Protein AF-A0A0N0KFA1-F1 (afdb_monomer_lite)

Structure (mmCIF, N/CA/C/O backbone):
data_AF-A0A0N0KFA1-F1
#
_entry.id   AF-A0A0N0KFA1-F1
#
loop_
_atom_site.group_PDB
_atom_site.id
_atom_site.type_symbol
_atom_site.label_atom_id
_atom_site.label_alt_id
_atom_site.label_comp_id
_atom_site.label_asym_id
_atom_site.label_entity_id
_atom_site.label_seq_id
_atom_site.pdbx_PDB_ins_code
_atom_site.Cartn_x
_atom_site.Cartn_y
_atom_site.Cartn_z
_atom_site.occupancy
_atom_site.B_iso_or_equiv
_atom_site.auth_seq_id
_atom_site.auth_comp_id
_atom_site.auth_asym_id
_atom_site.auth_atom_id
_atom_site.pdbx_PDB_model_num
ATOM 1 N N . MET A 1 1 ? 46.524 3.138 -51.417 1.00 43.78 1 MET A N 1
ATOM 2 C CA . MET A 1 1 ? 45.138 3.142 -50.907 1.00 43.78 1 MET A CA 1
ATOM 3 C C . MET A 1 1 ? 45.205 3.422 -49.416 1.00 43.78 1 MET A C 1
ATOM 5 O O . MET A 1 1 ? 45.819 2.613 -48.729 1.00 43.78 1 MET A O 1
ATOM 9 N N . PRO A 1 2 ? 44.732 4.575 -48.918 1.00 42.22 2 PRO A N 1
ATOM 10 C CA . PRO A 1 2 ? 44.818 4.870 -47.500 1.00 42.22 2 PRO A CA 1
ATOM 11 C C . PRO A 1 2 ? 43.631 4.257 -46.753 1.00 42.22 2 PRO A C 1
ATOM 13 O O . PRO A 1 2 ? 42.485 4.322 -47.195 1.00 42.22 2 PRO A O 1
ATOM 16 N N . ASN A 1 3 ? 43.975 3.645 -45.625 1.00 43.66 3 ASN A N 1
ATOM 17 C CA . ASN A 1 3 ? 43.104 3.057 -44.620 1.00 43.66 3 ASN A CA 1
ATOM 18 C C . ASN A 1 3 ? 42.063 4.084 -44.150 1.00 43.66 3 ASN A C 1
ATOM 20 O O . ASN A 1 3 ? 42.430 5.143 -43.642 1.00 43.66 3 ASN A O 1
ATOM 24 N N . THR A 1 4 ? 40.777 3.777 -44.309 1.00 41.09 4 THR A N 1
ATOM 25 C CA . THR A 1 4 ? 39.694 4.578 -43.734 1.00 41.09 4 THR A CA 1
ATOM 26 C C . THR A 1 4 ? 39.474 4.114 -42.301 1.00 41.09 4 THR A C 1
ATOM 28 O O . THR A 1 4 ? 38.810 3.111 -42.046 1.00 41.09 4 THR A O 1
ATOM 31 N N . THR A 1 5 ? 40.077 4.827 -41.358 1.00 43.12 5 THR A N 1
ATOM 32 C CA . THR A 1 5 ? 39.745 4.739 -39.939 1.00 43.12 5 THR A CA 1
ATOM 33 C C . THR A 1 5 ? 38.305 5.218 -39.765 1.00 43.12 5 THR A C 1
ATOM 35 O O . THR A 1 5 ? 37.999 6.392 -39.961 1.00 43.12 5 THR A O 1
ATOM 38 N N . VAL A 1 6 ? 37.407 4.291 -39.439 1.00 45.38 6 VAL A N 1
ATOM 39 C CA . VAL A 1 6 ? 36.065 4.602 -38.946 1.00 45.38 6 VAL A CA 1
ATOM 40 C C . VAL A 1 6 ? 36.228 5.012 -37.486 1.00 45.38 6 VAL A C 1
ATOM 42 O O . VAL A 1 6 ? 36.427 4.162 -36.621 1.00 45.38 6 VAL A O 1
ATOM 45 N N . THR A 1 7 ? 36.187 6.312 -37.218 1.00 43.66 7 THR A N 1
ATOM 46 C CA . THR A 1 7 ? 36.124 6.864 -35.861 1.00 43.66 7 THR A CA 1
ATOM 47 C C . THR A 1 7 ? 34.908 7.764 -35.720 1.00 43.66 7 THR A C 1
ATOM 49 O O . THR A 1 7 ? 34.612 8.570 -36.599 1.00 43.66 7 THR A O 1
ATOM 52 N N . ASP A 1 8 ? 34.255 7.581 -34.575 1.00 38.69 8 ASP A N 1
ATOM 53 C CA . ASP A 1 8 ? 33.172 8.356 -33.977 1.00 38.69 8 ASP A CA 1
ATOM 54 C C . ASP A 1 8 ? 31.764 8.164 -34.545 1.00 38.69 8 ASP A C 1
ATOM 56 O O . ASP A 1 8 ? 31.179 9.003 -35.230 1.00 38.69 8 ASP A O 1
ATOM 60 N N . ALA A 1 9 ? 31.159 7.053 -34.108 1.00 37.31 9 ALA A N 1
ATOM 61 C CA . ALA A 1 9 ? 29.725 7.023 -33.868 1.00 37.31 9 ALA A CA 1
ATOM 62 C C . ALA A 1 9 ? 29.374 8.140 -32.869 1.00 37.31 9 ALA A C 1
ATOM 64 O O . ALA A 1 9 ? 29.831 8.155 -31.726 1.00 37.31 9 ALA A O 1
ATOM 65 N N . THR A 1 10 ? 28.566 9.084 -33.334 1.00 41.34 10 THR A N 1
ATOM 66 C CA . THR A 1 10 ? 27.971 10.164 -32.548 1.00 41.34 10 THR A CA 1
ATOM 67 C C . THR A 1 10 ? 27.290 9.583 -31.301 1.00 41.34 10 THR A C 1
ATOM 69 O O . THR A 1 10 ? 26.615 8.554 -31.409 1.00 41.34 10 THR A O 1
ATOM 72 N N . PRO A 1 11 ? 27.418 10.208 -30.114 1.00 44.47 11 PRO A N 1
ATOM 73 C CA . PRO A 1 11 ? 26.695 9.761 -28.937 1.00 44.47 11 PRO A CA 1
ATOM 74 C C . PRO A 1 11 ? 25.212 9.990 -29.218 1.00 44.47 11 PRO A C 1
ATOM 76 O O . PRO A 1 11 ? 24.725 11.116 -29.161 1.00 44.47 11 PRO A O 1
ATOM 79 N N . HIS A 1 12 ? 24.492 8.929 -29.585 1.00 44.69 12 HIS A N 1
ATOM 80 C CA . HIS A 1 12 ? 23.041 8.959 -29.597 1.00 44.69 12 HIS A CA 1
ATOM 81 C C . HIS A 1 12 ? 22.605 9.389 -28.201 1.00 44.69 12 HIS A C 1
ATOM 83 O O . HIS A 1 12 ? 22.774 8.634 -27.244 1.00 44.69 12 HIS A O 1
ATOM 89 N N . GLU A 1 13 ? 22.113 10.625 -28.110 1.00 46.97 13 GLU A N 1
ATOM 90 C CA . GLU A 1 13 ? 21.518 11.242 -26.933 1.00 46.97 13 GLU A CA 1
ATOM 91 C C . GLU A 1 13 ? 20.723 10.175 -26.178 1.00 46.97 13 GLU A C 1
ATOM 93 O O . GLU A 1 13 ? 19.682 9.693 -26.645 1.00 46.97 13 GLU A O 1
ATOM 98 N N . GLN A 1 14 ? 21.268 9.711 -25.051 1.00 55.44 14 GLN A N 1
ATOM 99 C CA . GLN A 1 14 ? 20.581 8.743 -24.215 1.00 55.44 14 GLN A CA 1
ATOM 100 C C . GLN A 1 14 ? 19.348 9.461 -23.682 1.00 55.44 14 GLN A C 1
ATOM 102 O O . GLN A 1 14 ? 19.431 10.244 -22.743 1.00 55.44 14 GLN A O 1
ATOM 107 N N . VAL A 1 15 ? 18.193 9.250 -24.311 1.00 65.69 15 VAL A N 1
ATOM 108 C CA . VAL A 1 15 ? 16.932 9.767 -23.783 1.00 65.69 15 VAL A CA 1
ATOM 109 C C . VAL A 1 15 ? 16.690 9.046 -22.460 1.00 65.69 15 VAL A C 1
ATOM 111 O O . VAL A 1 15 ? 16.366 7.856 -22.437 1.00 65.69 15 VAL A O 1
ATOM 114 N N . ILE A 1 16 ? 16.918 9.756 -21.358 1.00 71.38 16 ILE A N 1
ATOM 115 C CA . ILE A 1 16 ? 16.748 9.258 -19.996 1.00 71.38 16 ILE A CA 1
ATOM 116 C C . ILE A 1 16 ? 15.263 9.373 -19.637 1.00 71.38 16 ILE A C 1
ATOM 118 O O . ILE A 1 16 ? 14.720 10.471 -19.534 1.00 71.38 16 ILE A O 1
ATOM 122 N N . TYR A 1 17 ? 14.591 8.241 -19.422 1.00 77.44 17 TYR A N 1
ATOM 123 C CA . TYR A 1 17 ? 13.223 8.221 -18.900 1.00 77.44 17 TYR A CA 1
ATOM 124 C C . TYR A 1 17 ? 13.174 8.539 -17.404 1.00 77.44 17 TYR A C 1
ATOM 126 O O . TYR A 1 17 ? 12.196 9.129 -16.937 1.00 77.44 17 TYR A O 1
ATOM 134 N N . SER A 1 18 ? 14.219 8.184 -16.652 1.00 83.94 18 SER A N 1
ATOM 135 C CA . SER A 1 18 ? 14.374 8.568 -15.249 1.00 83.94 18 SER A CA 1
ATOM 136 C C . SER A 1 18 ? 15.841 8.727 -14.873 1.00 83.94 18 SER A C 1
ATOM 138 O O . SER A 1 18 ? 16.589 7.755 -14.836 1.00 83.94 18 SER A O 1
ATOM 140 N N . ALA A 1 19 ? 16.242 9.947 -14.513 1.00 80.12 19 ALA A N 1
ATOM 141 C CA . ALA A 1 19 ? 17.590 10.207 -14.011 1.00 80.12 19 ALA A CA 1
ATOM 142 C C . ALA A 1 19 ? 17.826 9.575 -12.628 1.00 80.12 19 ALA A C 1
ATOM 144 O O . ALA A 1 19 ? 18.949 9.229 -12.284 1.00 80.12 19 ALA A O 1
ATOM 145 N N . ARG A 1 20 ? 16.762 9.388 -11.836 1.00 84.56 20 ARG A N 1
ATOM 146 C CA . ARG A 1 20 ? 16.855 8.884 -10.456 1.00 84.56 20 ARG A CA 1
ATOM 147 C C . ARG A 1 20 ? 17.102 7.381 -10.396 1.00 84.56 20 ARG A C 1
ATOM 149 O O . ARG A 1 20 ? 17.808 6.901 -9.512 1.00 84.56 20 ARG A O 1
ATOM 156 N N . THR A 1 21 ? 16.498 6.653 -11.328 1.00 86.50 21 THR A N 1
ATOM 157 C CA . THR A 1 21 ? 16.618 5.192 -11.443 1.00 86.50 21 THR A CA 1
ATOM 158 C C . THR A 1 21 ? 17.541 4.772 -12.587 1.00 86.50 21 THR A C 1
ATOM 160 O O . THR A 1 21 ? 17.855 3.596 -12.729 1.00 86.50 21 THR A O 1
ATOM 163 N N . GLY A 1 22 ? 17.998 5.736 -13.392 1.00 85.69 22 GLY A N 1
ATOM 164 C CA . GLY A 1 22 ? 18.874 5.521 -14.537 1.00 85.69 22 GLY A CA 1
ATOM 165 C C . GLY A 1 22 ? 18.182 4.899 -15.746 1.00 85.69 22 GLY A C 1
ATOM 166 O O . GLY A 1 22 ? 18.884 4.465 -16.650 1.00 85.69 22 GLY A O 1
ATOM 167 N N . ILE A 1 23 ? 16.847 4.808 -15.778 1.00 86.75 23 ILE A N 1
ATOM 168 C CA . ILE A 1 23 ? 16.118 4.202 -16.901 1.00 86.75 23 ILE A CA 1
ATOM 169 C C . ILE A 1 23 ? 16.303 5.050 -18.158 1.00 86.75 23 ILE A C 1
ATOM 171 O O . ILE A 1 23 ? 16.043 6.255 -18.155 1.00 86.75 23 ILE A O 1
ATOM 175 N N . THR A 1 24 ? 16.668 4.395 -19.253 1.00 87.31 24 THR A N 1
ATOM 176 C CA . THR A 1 24 ? 16.922 4.989 -20.567 1.00 87.31 24 THR A CA 1
ATOM 177 C C . THR A 1 24 ? 15.950 4.475 -21.628 1.00 87.31 24 THR A C 1
ATOM 179 O O . THR A 1 24 ? 15.201 3.522 -21.426 1.00 87.31 24 THR A O 1
ATOM 182 N N . ARG A 1 25 ? 15.979 5.076 -22.819 1.00 79.88 25 ARG A N 1
ATOM 183 C CA . ARG A 1 25 ? 15.254 4.570 -23.991 1.00 79.88 25 ARG A CA 1
ATOM 184 C C . ARG A 1 25 ? 15.747 3.207 -24.475 1.00 79.88 25 ARG A C 1
ATOM 186 O O . ARG A 1 25 ? 14.955 2.466 -25.050 1.00 79.88 25 ARG A O 1
ATOM 193 N N . ALA A 1 26 ? 17.016 2.870 -24.244 1.00 80.00 26 ALA A N 1
ATOM 194 C CA . ALA A 1 26 ? 17.551 1.549 -24.573 1.00 80.00 26 ALA A CA 1
ATOM 195 C C . ALA A 1 26 ? 16.899 0.456 -23.713 1.00 80.00 26 ALA A C 1
ATOM 197 O O . ALA A 1 26 ? 16.552 -0.602 -24.233 1.00 80.00 26 ALA A O 1
ATOM 198 N N . ASP A 1 27 ? 16.605 0.772 -22.448 1.00 81.75 27 ASP A N 1
ATOM 199 C CA . ASP A 1 27 ? 15.898 -0.124 -21.529 1.00 81.75 27 ASP A CA 1
ATOM 200 C C . ASP A 1 27 ? 14.477 -0.464 -22.022 1.00 81.75 27 ASP A C 1
ATOM 202 O O . ASP A 1 27 ? 13.927 -1.497 -21.667 1.00 81.75 27 ASP A O 1
ATOM 206 N N . ALA A 1 28 ? 13.862 0.353 -22.886 1.00 74.81 28 ALA A N 1
ATOM 207 C CA . ALA A 1 28 ? 12.571 0.027 -23.506 1.00 74.81 28 ALA A CA 1
ATOM 208 C C . ALA A 1 28 ? 12.660 -1.005 -24.651 1.00 74.81 28 ALA A C 1
ATOM 210 O O . ALA A 1 28 ? 11.626 -1.343 -25.223 1.00 74.81 28 ALA A O 1
ATOM 211 N N . ARG A 1 29 ? 13.870 -1.456 -25.015 1.00 75.31 29 ARG A N 1
ATOM 212 C CA . ARG A 1 29 ? 14.110 -2.466 -26.060 1.00 75.31 29 ARG A CA 1
ATOM 213 C C . ARG A 1 29 ? 14.667 -3.783 -25.521 1.00 75.31 29 ARG A C 1
ATOM 215 O O . ARG A 1 29 ? 14.398 -4.821 -26.115 1.00 75.31 29 ARG A O 1
ATOM 222 N N . ASP A 1 30 ? 15.474 -3.731 -24.462 1.00 80.00 30 ASP A N 1
ATOM 223 C CA . ASP A 1 30 ? 16.046 -4.908 -23.803 1.00 80.00 30 ASP A CA 1
ATOM 224 C C . ASP A 1 30 ? 16.139 -4.634 -22.293 1.00 80.00 30 ASP A C 1
ATOM 226 O O . ASP A 1 30 ? 16.943 -3.812 -21.851 1.00 80.00 30 ASP A O 1
ATOM 230 N N . PHE A 1 31 ? 15.277 -5.278 -21.500 1.00 85.38 31 PHE A N 1
ATOM 231 C CA . PHE A 1 31 ? 15.193 -5.072 -20.049 1.00 85.38 31 PHE A CA 1
ATOM 232 C C . PHE A 1 31 ? 15.338 -6.393 -19.296 1.00 85.38 31 PHE A C 1
ATOM 234 O O . PHE A 1 31 ? 14.363 -6.985 -18.827 1.00 85.38 31 PHE A O 1
ATOM 241 N N . ARG A 1 32 ? 16.583 -6.870 -19.229 1.00 88.06 32 ARG A N 1
ATOM 242 C CA . ARG A 1 32 ? 16.949 -8.150 -18.606 1.00 88.06 32 ARG A CA 1
ATOM 243 C C . ARG A 1 32 ? 16.981 -8.075 -17.088 1.00 88.06 32 ARG A C 1
ATOM 245 O O . ARG A 1 32 ? 17.033 -6.989 -16.511 1.00 88.06 32 ARG A O 1
ATOM 252 N N . ARG A 1 33 ? 17.026 -9.244 -16.449 1.00 89.88 33 ARG A N 1
ATOM 253 C CA . ARG A 1 33 ? 17.160 -9.424 -15.002 1.00 89.88 33 ARG A CA 1
ATOM 254 C C . ARG A 1 33 ? 18.148 -8.457 -14.348 1.00 89.88 33 ARG A C 1
ATOM 256 O O . ARG A 1 33 ? 17.732 -7.703 -13.476 1.00 89.88 33 ARG A O 1
ATOM 263 N N . GLU A 1 34 ? 19.411 -8.456 -14.776 1.00 90.31 34 GLU A N 1
ATOM 264 C CA . GLU A 1 34 ? 20.474 -7.625 -14.175 1.00 90.31 34 GLU A CA 1
ATOM 265 C C . GLU A 1 34 ? 20.079 -6.144 -14.168 1.00 90.31 34 GLU A C 1
ATOM 267 O O . GLU A 1 34 ? 20.218 -5.433 -13.174 1.00 90.31 34 GLU A O 1
ATOM 272 N N . ARG A 1 35 ? 19.462 -5.695 -15.263 1.00 90.81 35 ARG A N 1
ATOM 273 C CA . ARG A 1 35 ? 19.007 -4.318 -15.399 1.00 90.81 35 ARG A CA 1
ATOM 274 C C . ARG A 1 35 ? 17.811 -3.998 -14.503 1.00 90.81 35 ARG A C 1
ATOM 276 O O . ARG A 1 35 ? 17.743 -2.908 -13.934 1.00 90.81 35 ARG A O 1
ATOM 283 N N . ILE A 1 36 ? 16.874 -4.935 -14.351 1.00 91.62 36 ILE A N 1
ATOM 284 C CA . ILE A 1 36 ? 15.761 -4.805 -13.401 1.00 91.62 36 ILE A CA 1
ATOM 285 C C . ILE A 1 36 ? 16.314 -4.694 -11.971 1.00 91.62 36 ILE A C 1
ATOM 287 O O . ILE A 1 36 ? 15.868 -3.829 -11.217 1.00 91.62 36 ILE A O 1
ATOM 291 N N . GLU A 1 37 ? 17.289 -5.527 -11.601 1.00 92.38 37 GLU A N 1
ATOM 292 C CA . GLU A 1 37 ? 17.936 -5.511 -10.281 1.00 92.38 37 GLU A CA 1
ATOM 293 C C . GLU A 1 37 ? 18.640 -4.171 -10.007 1.00 92.38 37 GLU A C 1
ATOM 295 O O . GLU A 1 37 ? 18.420 -3.568 -8.950 1.00 92.38 37 GLU A O 1
ATOM 300 N N . ASP A 1 38 ? 19.390 -3.645 -10.979 1.00 92.06 38 ASP A N 1
ATOM 301 C CA . ASP A 1 38 ? 20.029 -2.326 -10.896 1.00 92.06 38 ASP A CA 1
ATOM 302 C C . ASP A 1 38 ? 19.016 -1.205 -10.661 1.00 92.06 38 ASP A C 1
ATOM 304 O O . ASP A 1 38 ? 19.205 -0.345 -9.797 1.00 92.06 38 ASP A O 1
ATOM 308 N N . VAL A 1 39 ? 17.909 -1.220 -11.404 1.00 92.75 39 VAL A N 1
ATOM 309 C CA . VAL A 1 39 ? 16.847 -0.215 -11.289 1.00 92.75 39 VAL A CA 1
ATOM 310 C C . VAL A 1 39 ? 16.129 -0.316 -9.941 1.00 92.75 39 VAL A C 1
ATOM 312 O O . VAL A 1 39 ? 15.832 0.711 -9.327 1.00 92.75 39 VAL A O 1
ATOM 315 N N . VAL A 1 40 ? 15.892 -1.528 -9.430 1.00 92.94 40 VAL A N 1
ATOM 316 C CA . VAL A 1 40 ? 15.334 -1.746 -8.084 1.00 92.94 40 VAL A CA 1
ATOM 317 C C . VAL A 1 40 ? 16.278 -1.191 -7.016 1.00 92.94 40 VAL A C 1
ATOM 319 O O . VAL A 1 40 ? 15.834 -0.479 -6.109 1.00 92.94 40 VAL A O 1
ATOM 322 N N . LYS A 1 41 ? 17.581 -1.464 -7.130 1.00 92.44 41 LYS A N 1
ATOM 323 C CA . LYS A 1 41 ? 18.605 -0.948 -6.214 1.00 92.44 41 LYS A CA 1
ATOM 324 C C . LYS A 1 41 ? 18.678 0.579 -6.263 1.00 92.44 41 LYS A C 1
ATOM 326 O O . LYS A 1 41 ? 18.646 1.224 -5.213 1.00 92.44 41 LYS A O 1
ATOM 331 N N . ALA A 1 42 ? 18.694 1.158 -7.462 1.00 91.75 42 ALA A N 1
ATOM 332 C CA . ALA A 1 42 ? 18.695 2.602 -7.670 1.00 91.75 42 ALA A CA 1
ATOM 333 C C . ALA A 1 42 ? 17.427 3.260 -7.109 1.00 91.75 42 ALA A C 1
ATOM 335 O O . ALA A 1 42 ? 17.513 4.293 -6.451 1.00 91.75 42 ALA A O 1
ATOM 336 N N . PHE A 1 43 ? 16.252 2.648 -7.279 1.00 94.44 43 PHE A N 1
ATOM 337 C CA . PHE A 1 43 ? 15.013 3.143 -6.681 1.00 94.44 43 PHE A CA 1
ATOM 338 C C . PHE A 1 43 ? 15.094 3.173 -5.148 1.00 94.44 43 PHE A C 1
ATOM 340 O O . PHE A 1 43 ? 14.791 4.193 -4.527 1.00 94.44 43 PHE A O 1
ATOM 347 N N . LYS A 1 44 ? 15.554 2.089 -4.514 1.00 92.50 44 LYS A N 1
ATOM 348 C CA . LYS A 1 44 ? 15.675 2.035 -3.048 1.00 92.50 44 LYS A CA 1
ATOM 349 C C . LYS A 1 44 ? 16.667 3.076 -2.515 1.00 92.50 44 LYS A C 1
ATOM 351 O O . LYS A 1 44 ? 16.359 3.759 -1.537 1.00 92.50 44 LYS A O 1
ATOM 356 N N . ALA A 1 45 ? 17.811 3.239 -3.178 1.00 88.31 45 ALA A N 1
ATOM 357 C CA . ALA A 1 45 ? 18.859 4.167 -2.757 1.00 88.31 45 ALA A CA 1
ATOM 358 C C . ALA A 1 45 ? 18.525 5.642 -3.055 1.00 88.31 45 ALA A C 1
ATOM 360 O O . ALA A 1 45 ? 18.596 6.491 -2.169 1.00 88.31 45 ALA A O 1
ATOM 361 N N . ASN A 1 46 ? 18.128 5.953 -4.289 1.00 86.75 46 ASN A N 1
ATOM 362 C CA . ASN A 1 46 ? 18.041 7.330 -4.788 1.00 86.75 46 ASN A CA 1
ATOM 363 C C . ASN A 1 46 ? 16.626 7.908 -4.724 1.00 86.75 46 ASN A C 1
ATOM 365 O O . ASN A 1 46 ? 16.450 9.130 -4.737 1.00 86.75 46 ASN A O 1
ATOM 369 N N . VAL A 1 47 ? 15.609 7.042 -4.704 1.00 87.06 47 VAL A N 1
ATOM 370 C CA . VAL A 1 47 ? 14.211 7.459 -4.596 1.00 87.06 47 VAL A CA 1
ATOM 371 C C . VAL A 1 47 ? 13.757 7.348 -3.154 1.00 87.06 47 VAL A C 1
ATOM 373 O O . VAL A 1 47 ? 13.572 8.371 -2.505 1.00 87.06 47 VAL A O 1
ATOM 376 N N . LEU A 1 48 ? 13.650 6.135 -2.611 1.00 87.69 48 LEU A N 1
ATOM 377 C CA . LEU A 1 48 ? 13.063 5.941 -1.285 1.00 87.69 48 LEU A CA 1
ATOM 378 C C . LEU A 1 48 ? 13.874 6.582 -0.161 1.00 87.69 48 LEU A C 1
ATOM 380 O O . LEU A 1 48 ? 13.309 7.345 0.619 1.00 87.69 48 LEU A O 1
ATOM 384 N N . ALA A 1 49 ? 15.174 6.297 -0.054 1.00 86.00 49 ALA A N 1
ATOM 385 C CA . ALA A 1 49 ? 15.964 6.812 1.065 1.00 86.00 49 ALA A CA 1
ATOM 386 C C . ALA A 1 49 ? 16.086 8.347 1.031 1.00 86.00 49 ALA A C 1
ATOM 388 O O . ALA A 1 49 ? 15.885 9.005 2.056 1.00 86.00 49 ALA A O 1
ATOM 389 N N . ALA A 1 50 ? 16.351 8.923 -0.147 1.00 83.62 50 ALA A N 1
ATOM 390 C CA . ALA A 1 50 ? 16.472 10.370 -0.321 1.00 83.62 50 ALA A CA 1
ATOM 391 C C . ALA A 1 50 ? 15.149 11.104 -0.042 1.00 83.62 50 ALA A C 1
ATOM 393 O O . ALA A 1 50 ? 15.126 12.086 0.702 1.00 83.62 50 ALA A O 1
ATOM 394 N N . ASP A 1 51 ? 14.039 10.601 -0.579 1.00 84.50 51 ASP A N 1
ATOM 395 C CA . ASP A 1 51 ? 12.732 11.237 -0.419 1.00 84.50 51 ASP A CA 1
ATOM 396 C C . ASP A 1 51 ? 12.179 11.065 0.996 1.00 84.50 51 ASP A C 1
ATOM 398 O O . ASP A 1 51 ? 11.596 12.001 1.531 1.00 84.50 51 ASP A O 1
ATOM 402 N N . ASN A 1 52 ? 12.406 9.920 1.649 1.00 83.00 52 ASN A N 1
ATOM 403 C CA . ASN A 1 52 ? 12.013 9.739 3.049 1.00 83.00 52 ASN A CA 1
ATOM 404 C C . ASN A 1 52 ? 12.772 10.706 3.968 1.00 83.00 52 ASN A C 1
ATOM 406 O O . ASN A 1 52 ? 12.186 11.258 4.899 1.00 83.00 52 ASN A O 1
ATOM 410 N N . LYS A 1 53 ? 14.053 10.972 3.674 1.00 83.75 53 LYS A N 1
ATOM 411 C CA . LYS A 1 53 ? 14.836 11.999 4.373 1.00 83.75 53 LYS A CA 1
ATOM 412 C C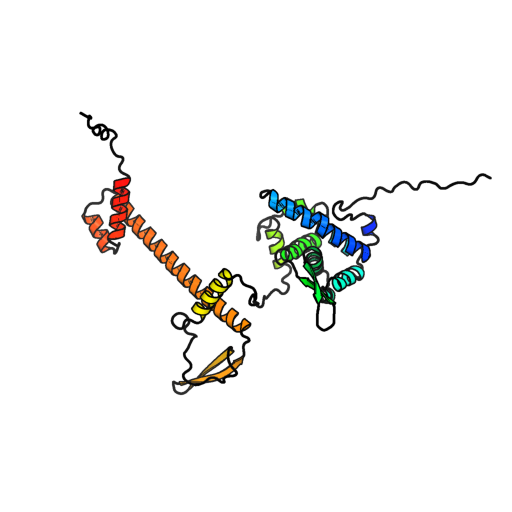 . LYS A 1 53 ? 14.275 13.404 4.129 1.00 83.75 53 LYS A C 1
ATOM 414 O O . LYS A 1 53 ? 14.227 14.206 5.058 1.00 83.75 53 LYS A O 1
ATOM 419 N N . ALA A 1 54 ? 13.839 13.703 2.905 1.00 80.88 54 ALA A N 1
ATOM 420 C CA . ALA A 1 54 ? 13.226 14.987 2.571 1.00 80.88 54 ALA A CA 1
ATOM 421 C C . ALA A 1 54 ? 11.860 15.176 3.254 1.00 80.88 54 ALA A C 1
ATOM 423 O O . ALA A 1 54 ? 11.619 16.228 3.839 1.00 80.88 54 ALA A O 1
ATOM 424 N N . ILE A 1 55 ? 11.006 14.147 3.255 1.00 81.25 55 ILE A N 1
ATOM 425 C CA . ILE A 1 55 ? 9.700 14.145 3.936 1.00 81.25 55 ILE A CA 1
ATOM 426 C C . ILE A 1 55 ? 9.872 14.420 5.431 1.00 81.25 55 ILE A C 1
ATOM 428 O O . ILE A 1 55 ? 9.179 15.274 5.976 1.00 81.25 55 ILE A O 1
ATOM 432 N N . ALA A 1 56 ? 10.831 13.750 6.077 1.00 79.75 56 ALA A N 1
ATOM 433 C CA . ALA A 1 56 ? 11.115 13.954 7.496 1.00 79.75 56 ALA A CA 1
ATOM 434 C C . ALA A 1 56 ? 11.593 15.380 7.824 1.00 79.75 56 ALA A C 1
ATOM 436 O O . ALA A 1 56 ? 11.454 15.818 8.960 1.00 79.75 56 ALA A O 1
ATOM 437 N N . LYS A 1 57 ? 12.169 16.098 6.850 1.00 79.31 57 LYS A N 1
ATOM 438 C CA . LYS A 1 57 ? 12.701 17.454 7.038 1.00 79.31 57 LYS A CA 1
ATOM 439 C C . LYS A 1 57 ? 11.689 18.554 6.709 1.00 79.31 57 LYS A C 1
ATOM 441 O O . LYS A 1 57 ? 11.780 19.630 7.288 1.00 79.31 57 LYS A O 1
ATOM 446 N N . LEU A 1 58 ? 10.808 18.330 5.733 1.00 65.31 58 LEU A N 1
ATOM 447 C CA . LEU A 1 58 ? 10.060 19.412 5.089 1.00 65.31 58 LEU A CA 1
ATOM 448 C C . LEU A 1 58 ? 8.596 19.539 5.520 1.00 65.31 58 LEU A C 1
ATOM 450 O O . LEU A 1 58 ? 8.046 20.584 5.224 1.00 65.31 58 LEU A O 1
ATOM 454 N N . GLU A 1 59 ? 7.996 18.552 6.204 1.00 58.25 59 GLU A N 1
ATOM 455 C CA . GLU A 1 59 ? 6.595 18.467 6.702 1.00 58.25 59 GLU A CA 1
ATOM 456 C C . GLU A 1 59 ? 5.459 18.823 5.698 1.00 58.25 59 GLU A C 1
ATOM 458 O O . GLU A 1 59 ? 4.548 18.018 5.486 1.00 58.25 59 GLU A O 1
ATOM 463 N N . THR A 1 60 ? 5.513 19.967 5.015 1.00 54.84 60 THR A N 1
ATOM 464 C CA . THR A 1 60 ? 4.512 20.537 4.101 1.00 54.84 60 THR A CA 1
ATOM 465 C C . THR A 1 60 ? 4.512 19.944 2.681 1.00 54.84 60 THR A C 1
ATOM 467 O O . THR A 1 60 ? 3.450 19.879 2.062 1.00 54.84 60 THR A O 1
ATOM 470 N N . ASP A 1 61 ? 5.629 19.398 2.179 1.00 71.06 61 ASP A N 1
ATOM 471 C CA . ASP A 1 61 ? 5.756 18.907 0.783 1.00 71.06 61 ASP A CA 1
ATOM 472 C C . ASP A 1 61 ? 5.554 17.390 0.586 1.00 71.06 61 ASP A C 1
ATOM 474 O O . ASP A 1 61 ? 5.770 16.829 -0.498 1.00 71.06 61 ASP A O 1
ATOM 478 N N . THR A 1 62 ? 5.076 16.699 1.620 1.00 80.19 62 THR A N 1
ATOM 479 C CA . THR A 1 62 ? 4.989 15.229 1.665 1.00 80.19 62 THR A CA 1
ATOM 480 C C . THR A 1 62 ? 4.202 14.618 0.491 1.00 80.19 62 THR A C 1
ATOM 482 O O . THR A 1 62 ? 4.561 13.557 -0.032 1.00 80.19 62 THR A O 1
ATOM 485 N N . ARG A 1 63 ? 3.137 15.289 0.024 1.00 85.00 63 ARG A N 1
ATOM 486 C CA . ARG A 1 63 ? 2.291 14.796 -1.082 1.00 85.00 63 ARG A CA 1
ATOM 487 C C . ARG A 1 63 ? 3.010 14.842 -2.426 1.00 85.00 63 ARG A C 1
ATOM 489 O O . ARG A 1 63 ? 3.006 13.847 -3.147 1.00 85.00 63 ARG A O 1
ATOM 496 N N . THR A 1 64 ? 3.651 15.962 -2.743 1.00 86.94 64 THR A N 1
ATOM 497 C CA . THR A 1 64 ? 4.375 16.151 -4.007 1.00 86.94 64 THR A CA 1
ATOM 498 C C . THR A 1 64 ? 5.524 15.158 -4.130 1.00 86.94 64 THR A C 1
ATOM 500 O O . THR A 1 64 ? 5.698 14.547 -5.185 1.00 86.94 64 THR A O 1
ATOM 503 N N . ILE A 1 65 ? 6.264 14.936 -3.038 1.00 88.75 65 ILE A N 1
ATOM 504 C CA . ILE A 1 65 ? 7.337 13.937 -2.990 1.00 88.75 65 ILE A CA 1
ATOM 505 C C . ILE A 1 65 ? 6.767 12.538 -3.252 1.00 88.75 65 ILE A C 1
ATOM 507 O O . ILE A 1 65 ? 7.246 11.833 -4.137 1.00 88.75 65 ILE A O 1
ATOM 511 N N . THR A 1 66 ? 5.681 12.169 -2.566 1.00 90.44 66 THR A N 1
ATOM 512 C CA . THR A 1 66 ? 5.012 10.874 -2.775 1.00 90.44 66 THR A CA 1
ATOM 513 C C . THR A 1 66 ? 4.572 10.688 -4.232 1.00 90.44 66 THR A C 1
ATOM 515 O O . THR A 1 66 ? 4.755 9.617 -4.802 1.00 90.44 66 THR A O 1
ATOM 518 N N . TYR A 1 67 ? 4.013 11.713 -4.879 1.00 93.12 67 TYR A N 1
ATOM 519 C CA . TYR A 1 67 ? 3.550 11.596 -6.268 1.00 93.12 67 TYR A CA 1
ATOM 520 C C . TYR A 1 67 ? 4.708 11.422 -7.249 1.00 93.12 67 TYR A C 1
ATOM 522 O O . TYR A 1 67 ? 4.600 10.625 -8.181 1.00 93.12 67 TYR A O 1
ATOM 530 N N . LYS A 1 68 ? 5.840 12.092 -7.006 1.00 92.62 68 LYS A N 1
ATOM 531 C CA . LYS A 1 68 ? 7.071 11.877 -7.776 1.00 92.62 68 LYS A CA 1
ATOM 532 C C . LYS A 1 68 ? 7.610 10.459 -7.584 1.00 92.62 68 LYS A C 1
ATOM 534 O O . LYS A 1 68 ? 7.968 9.824 -8.568 1.00 92.62 68 LYS A O 1
ATOM 539 N N . GLN A 1 69 ? 7.587 9.914 -6.363 1.00 93.50 69 GLN A N 1
ATOM 540 C CA . GLN A 1 69 ? 7.937 8.503 -6.142 1.00 93.50 69 GLN A CA 1
ATOM 541 C C . GLN A 1 69 ? 7.047 7.566 -6.966 1.00 93.50 69 GLN A C 1
ATOM 543 O O . GLN A 1 69 ? 7.549 6.652 -7.614 1.00 93.50 69 GLN A O 1
ATOM 548 N N . LEU A 1 70 ? 5.732 7.803 -6.989 1.00 95.56 70 LEU A N 1
ATOM 549 C CA . LEU A 1 70 ? 4.803 6.982 -7.771 1.00 95.56 70 LEU A CA 1
ATOM 550 C C . LEU A 1 70 ? 5.029 7.097 -9.275 1.00 95.56 70 LEU A C 1
ATOM 552 O O . LEU A 1 70 ? 4.907 6.097 -9.978 1.00 95.56 70 LEU A O 1
ATOM 556 N N . GLN A 1 71 ? 5.393 8.279 -9.766 1.00 95.44 71 GLN A N 1
ATOM 557 C CA . GLN A 1 71 ? 5.796 8.455 -11.155 1.00 95.44 71 GLN A CA 1
ATOM 558 C C . GLN A 1 71 ? 7.022 7.601 -11.502 1.00 95.44 71 GLN A C 1
ATOM 560 O O . GLN A 1 71 ? 7.024 6.942 -12.540 1.00 95.44 71 GLN A O 1
ATOM 565 N N . GLU A 1 72 ? 8.029 7.550 -10.628 1.00 94.94 72 GLU A N 1
ATOM 566 C CA . GLU A 1 72 ? 9.202 6.690 -10.829 1.00 94.94 72 GLU A CA 1
ATOM 567 C C . GLU A 1 72 ? 8.818 5.206 -10.875 1.00 94.94 72 GLU A C 1
ATOM 569 O O . GLU A 1 72 ? 9.208 4.485 -11.793 1.00 94.94 72 GLU A O 1
ATOM 574 N N . VAL A 1 73 ? 7.973 4.754 -9.945 1.00 96.19 73 VAL A N 1
ATOM 575 C CA . VAL A 1 73 ? 7.465 3.371 -9.939 1.00 96.19 73 VAL A CA 1
ATOM 576 C C . VAL A 1 73 ? 6.699 3.057 -11.223 1.00 96.19 73 VAL A C 1
ATOM 578 O O . VAL A 1 73 ? 6.843 1.974 -11.791 1.00 96.19 73 VAL A O 1
ATOM 581 N N . TYR A 1 74 ? 5.885 4.000 -11.693 1.00 95.81 74 TYR A N 1
ATOM 582 C CA . TYR A 1 74 ? 5.110 3.838 -12.913 1.00 95.81 74 TYR A CA 1
ATOM 583 C C . TYR A 1 74 ? 6.011 3.710 -14.144 1.00 95.81 74 TYR A C 1
ATOM 585 O O . TYR A 1 74 ? 5.778 2.833 -14.974 1.00 95.81 74 TYR A O 1
ATOM 593 N N . LYS A 1 75 ? 7.080 4.513 -14.232 1.00 94.06 75 LYS A N 1
ATOM 594 C CA . LYS A 1 75 ? 8.100 4.417 -15.289 1.00 94.06 75 LYS A CA 1
ATOM 595 C C . LYS A 1 75 ? 8.789 3.052 -15.290 1.00 94.06 75 LYS A C 1
ATOM 597 O O . LYS A 1 75 ? 8.864 2.428 -16.346 1.00 94.06 75 LYS A O 1
ATOM 602 N N . ILE A 1 76 ? 9.208 2.560 -14.120 1.00 93.38 76 ILE A N 1
ATOM 603 C CA . ILE A 1 76 ? 9.780 1.210 -13.967 1.00 93.38 76 ILE A CA 1
ATOM 604 C C . ILE A 1 76 ? 8.791 0.157 -14.484 1.00 93.38 76 ILE A C 1
ATOM 606 O O . ILE A 1 76 ? 9.126 -0.657 -15.343 1.00 93.38 76 ILE A O 1
ATOM 610 N N . GLY A 1 77 ? 7.552 0.186 -13.987 1.00 92.75 77 GLY A N 1
ATOM 611 C CA . GLY A 1 77 ? 6.534 -0.796 -14.354 1.00 92.75 77 GLY A CA 1
ATOM 612 C C . GLY A 1 77 ? 6.164 -0.762 -15.834 1.00 92.75 77 GLY A C 1
ATOM 613 O O . GLY A 1 77 ? 5.930 -1.814 -16.426 1.00 92.75 77 GLY A O 1
ATOM 614 N N . TRP A 1 78 ? 6.153 0.425 -16.439 1.00 91.25 78 TRP A N 1
ATOM 615 C CA . TRP A 1 78 ? 5.921 0.613 -17.867 1.00 91.25 78 TRP A CA 1
ATOM 616 C C . TRP A 1 78 ? 7.026 -0.030 -18.712 1.00 91.25 78 TRP A C 1
ATOM 618 O O . TRP A 1 78 ? 6.711 -0.821 -19.598 1.00 91.25 78 TRP A O 1
ATOM 628 N N . VAL A 1 79 ? 8.303 0.218 -18.394 1.00 89.62 79 VAL A N 1
ATOM 629 C CA . VAL A 1 79 ? 9.436 -0.398 -19.113 1.00 89.62 79 VAL A CA 1
ATOM 630 C C . VAL A 1 79 ? 9.436 -1.916 -18.960 1.00 89.62 79 VAL A C 1
ATOM 632 O O . VAL A 1 79 ? 9.582 -2.628 -19.955 1.00 89.62 79 VAL A O 1
ATOM 635 N N . ILE A 1 80 ? 9.199 -2.425 -17.746 1.00 90.19 80 ILE A N 1
ATOM 636 C CA . ILE A 1 80 ? 9.088 -3.871 -17.518 1.00 90.19 80 ILE A CA 1
ATOM 637 C C . ILE A 1 80 ? 7.974 -4.447 -18.394 1.00 90.19 80 ILE A C 1
ATOM 639 O O . ILE A 1 80 ? 8.208 -5.425 -19.092 1.00 90.19 80 ILE A O 1
ATOM 643 N N . ARG A 1 81 ? 6.781 -3.839 -18.409 1.00 87.00 81 ARG A N 1
ATOM 644 C CA . ARG A 1 81 ? 5.640 -4.337 -19.195 1.00 87.00 81 ARG A CA 1
ATOM 645 C C . ARG A 1 81 ? 5.859 -4.306 -20.701 1.00 87.00 81 ARG A C 1
ATOM 647 O O . ARG A 1 81 ? 5.385 -5.216 -21.367 1.00 87.00 81 ARG A O 1
ATOM 654 N N . LEU A 1 82 ? 6.542 -3.291 -21.226 1.00 80.62 82 LEU A N 1
ATOM 655 C CA . LEU A 1 82 ? 6.822 -3.191 -22.659 1.00 80.62 82 LEU A CA 1
ATOM 656 C C . LEU A 1 82 ? 7.758 -4.289 -23.163 1.00 80.62 82 LEU A C 1
ATOM 658 O O . LEU A 1 82 ? 7.556 -4.799 -24.259 1.00 80.62 82 LEU A O 1
ATOM 662 N N . ASN A 1 83 ? 8.757 -4.655 -22.361 1.00 71.50 83 ASN A N 1
ATOM 663 C CA . ASN A 1 83 ? 9.746 -5.673 -22.725 1.00 71.50 83 ASN A CA 1
ATOM 664 C C . ASN A 1 83 ? 9.333 -7.090 -22.303 1.00 71.50 83 ASN A C 1
ATOM 666 O O . ASN A 1 83 ? 9.908 -8.081 -22.742 1.00 71.50 83 ASN A O 1
ATOM 670 N N . SER A 1 84 ? 8.332 -7.203 -21.434 1.00 60.00 84 SER A N 1
ATOM 671 C CA . SER A 1 84 ? 7.865 -8.474 -20.895 1.00 60.00 84 SER A CA 1
ATOM 672 C C . SER A 1 84 ? 6.759 -9.057 -21.764 1.00 60.00 84 SER A C 1
ATOM 674 O O . SER A 1 84 ? 5.600 -9.055 -21.352 1.00 60.00 84 SER A O 1
ATOM 676 N N . VAL A 1 85 ? 7.112 -9.612 -22.927 1.00 51.00 85 VAL A N 1
ATOM 677 C CA . VAL A 1 85 ? 6.168 -10.456 -23.685 1.00 51.00 85 VAL A CA 1
ATOM 678 C C . VAL A 1 85 ? 5.699 -11.638 -22.808 1.00 51.00 85 VAL A C 1
ATOM 680 O O . VAL A 1 85 ? 4.514 -11.946 -22.820 1.00 51.00 85 VAL A O 1
ATOM 683 N N . ASP A 1 86 ? 6.564 -12.158 -21.912 1.00 60.50 86 ASP A N 1
ATOM 684 C CA . ASP A 1 86 ? 6.238 -13.256 -20.969 1.00 60.50 86 ASP A CA 1
ATOM 685 C C . ASP A 1 86 ? 6.529 -12.979 -19.474 1.00 60.50 86 ASP A C 1
ATOM 687 O O . ASP A 1 86 ? 6.297 -13.829 -18.595 1.00 60.50 86 ASP A O 1
ATOM 691 N N . ALA A 1 87 ? 7.042 -11.785 -19.155 1.00 69.19 87 ALA A N 1
ATOM 692 C CA . ALA A 1 87 ? 7.500 -11.391 -17.815 1.00 69.19 87 ALA A CA 1
ATOM 693 C C . ALA A 1 87 ? 8.507 -12.367 -17.170 1.00 69.19 87 ALA A C 1
ATOM 695 O O . ALA A 1 87 ? 8.598 -12.416 -15.946 1.00 69.19 87 ALA A O 1
ATOM 696 N N . SER A 1 88 ? 9.248 -13.153 -17.961 1.00 84.69 88 SER A N 1
ATOM 697 C CA . SER A 1 88 ? 10.199 -14.170 -17.482 1.00 84.69 88 SER A CA 1
ATOM 698 C C . SER A 1 88 ? 11.292 -13.566 -16.598 1.00 84.69 88 SER A C 1
ATOM 700 O O . SER A 1 88 ? 11.435 -13.970 -15.448 1.00 84.69 88 SER A O 1
ATOM 702 N N . GLU A 1 89 ? 11.978 -12.535 -17.087 1.00 90.06 89 GLU A N 1
ATOM 703 C CA . GLU A 1 89 ? 13.041 -11.828 -16.359 1.00 90.06 89 GLU A CA 1
ATOM 704 C C . GLU A 1 89 ? 12.524 -11.235 -15.043 1.00 90.06 89 GLU A C 1
ATOM 706 O O . GLU A 1 89 ? 13.115 -11.410 -13.979 1.00 90.06 89 GLU A O 1
ATOM 711 N N . PHE A 1 90 ? 11.349 -10.603 -15.079 1.00 92.06 90 PHE A N 1
ATOM 712 C CA . PHE A 1 90 ? 10.732 -10.043 -13.881 1.00 92.06 90 PHE A CA 1
ATOM 713 C C . PHE A 1 90 ? 10.313 -11.126 -12.876 1.00 92.06 90 PHE A C 1
ATOM 715 O O . PHE A 1 90 ? 10.466 -10.936 -11.671 1.00 92.06 90 PHE A O 1
ATOM 722 N N . LYS A 1 91 ? 9.815 -12.279 -13.343 1.00 92.75 91 LYS A N 1
ATOM 723 C CA . LYS A 1 91 ? 9.492 -13.426 -12.479 1.00 92.75 91 LYS A CA 1
ATOM 724 C C . LYS A 1 91 ? 10.738 -13.972 -11.782 1.00 92.75 91 LYS A C 1
ATOM 726 O O . LYS A 1 91 ? 10.634 -14.308 -10.606 1.00 92.75 91 LYS A O 1
ATOM 731 N N . ILE A 1 92 ? 11.880 -14.024 -12.472 1.00 92.31 92 ILE A N 1
ATOM 732 C CA . ILE A 1 92 ? 13.162 -14.437 -11.883 1.00 92.31 92 ILE A CA 1
ATOM 733 C C . ILE A 1 92 ? 13.547 -13.467 -10.763 1.00 92.31 92 ILE A C 1
ATOM 735 O O . ILE A 1 92 ? 13.682 -13.891 -9.620 1.00 92.31 92 ILE A O 1
ATOM 739 N N . VAL A 1 93 ? 13.558 -12.157 -11.039 1.00 93.69 93 VAL A N 1
ATOM 740 C CA . VAL A 1 93 ? 13.871 -11.139 -10.018 1.00 93.69 93 VAL A CA 1
ATOM 741 C C . VAL A 1 93 ? 12.932 -11.230 -8.814 1.00 93.69 93 VAL A C 1
ATOM 743 O O . VAL A 1 93 ? 13.371 -11.130 -7.670 1.00 93.69 93 VAL A O 1
ATOM 746 N N . LEU A 1 94 ? 11.631 -11.440 -9.032 1.00 93.88 94 LEU A N 1
ATOM 747 C CA . LEU A 1 94 ? 10.684 -11.640 -7.934 1.00 93.88 94 LEU A CA 1
ATOM 748 C C . LEU A 1 94 ? 11.015 -12.898 -7.117 1.00 93.88 94 LEU A C 1
ATOM 750 O O . LEU A 1 94 ? 10.978 -12.841 -5.889 1.00 93.88 94 LEU A O 1
ATOM 754 N N . ALA A 1 95 ? 11.326 -14.021 -7.766 1.00 92.44 95 ALA A N 1
ATOM 755 C CA . ALA A 1 95 ? 11.689 -15.257 -7.079 1.00 92.44 95 ALA A CA 1
ATOM 756 C C . ALA A 1 95 ? 12.953 -15.075 -6.225 1.00 92.44 95 ALA A C 1
ATOM 758 O O . ALA A 1 95 ? 12.926 -15.404 -5.039 1.00 92.44 95 ALA A O 1
ATOM 759 N N . ASP A 1 96 ? 13.987 -14.448 -6.786 1.00 92.25 96 ASP A N 1
ATOM 760 C CA . ASP A 1 96 ? 15.263 -14.188 -6.109 1.00 92.25 96 ASP A CA 1
ATOM 761 C C . ASP A 1 96 ? 15.127 -13.218 -4.932 1.00 92.25 96 ASP A C 1
ATOM 763 O O . ASP A 1 96 ? 15.912 -13.247 -3.992 1.00 92.25 96 ASP A O 1
ATOM 767 N N . ASN A 1 97 ? 14.087 -12.383 -4.936 1.00 91.19 97 ASN A N 1
ATOM 768 C CA . ASN A 1 97 ? 13.758 -11.490 -3.827 1.00 91.19 97 ASN A CA 1
ATOM 769 C C . ASN A 1 97 ? 12.753 -12.113 -2.841 1.00 91.19 97 ASN A C 1
ATOM 771 O O . ASN A 1 97 ? 12.089 -11.389 -2.101 1.00 91.19 97 ASN A O 1
ATOM 775 N N . GLY A 1 98 ? 12.588 -13.439 -2.825 1.00 88.44 98 GLY A N 1
ATOM 776 C CA . GLY A 1 98 ? 11.702 -14.125 -1.878 1.00 88.44 98 GLY A CA 1
ATOM 777 C C . GLY A 1 98 ? 10.206 -13.906 -2.144 1.00 88.44 98 GLY A C 1
ATOM 778 O O . GLY A 1 98 ? 9.373 -14.103 -1.258 1.00 88.44 98 GLY A O 1
ATOM 779 N N . LEU A 1 99 ? 9.828 -13.492 -3.359 1.00 91.69 99 LEU A N 1
ATOM 780 C CA . LEU A 1 99 ? 8.442 -13.222 -3.767 1.00 91.69 99 LEU A CA 1
ATOM 781 C C . LEU A 1 99 ? 7.861 -14.329 -4.661 1.00 91.69 99 LEU A C 1
ATOM 783 O O . LEU A 1 99 ? 6.939 -14.083 -5.443 1.00 91.69 99 LEU A O 1
ATOM 787 N N . GLY A 1 100 ? 8.327 -15.573 -4.512 1.00 88.00 100 GLY A N 1
ATOM 788 C CA . GLY A 1 100 ? 7.866 -16.722 -5.306 1.00 88.00 100 GLY A CA 1
ATOM 789 C C . GLY A 1 100 ? 6.342 -16.946 -5.282 1.00 88.00 100 GLY A C 1
ATOM 790 O O . GLY A 1 100 ? 5.747 -17.354 -6.279 1.00 88.00 100 GLY A O 1
ATOM 791 N N . ASN A 1 101 ? 5.658 -16.593 -4.189 1.00 85.50 101 ASN A N 1
ATOM 792 C CA . ASN A 1 101 ? 4.190 -16.653 -4.123 1.00 85.50 101 ASN A CA 1
ATOM 793 C C . ASN A 1 101 ? 3.496 -15.634 -5.043 1.00 85.50 101 ASN A C 1
ATOM 795 O O . ASN A 1 101 ? 2.401 -15.897 -5.548 1.00 85.50 101 ASN A O 1
ATOM 799 N N . LEU A 1 102 ? 4.118 -14.473 -5.274 1.00 87.81 102 LEU A N 1
ATOM 800 C CA . LEU A 1 102 ? 3.614 -13.480 -6.222 1.00 87.81 102 LEU A CA 1
ATOM 801 C C . LEU A 1 102 ? 3.917 -13.886 -7.663 1.00 87.81 102 LEU A C 1
ATOM 803 O O . LEU A 1 102 ? 3.077 -13.639 -8.520 1.00 87.81 102 LEU A O 1
ATOM 807 N N . VAL A 1 103 ? 5.037 -14.574 -7.913 1.00 89.38 103 VAL A N 1
ATOM 808 C CA . VAL A 1 103 ? 5.368 -15.155 -9.228 1.00 89.38 103 VAL A CA 1
ATOM 809 C C . VAL A 1 103 ? 4.268 -16.103 -9.705 1.00 89.38 103 VAL A C 1
ATOM 811 O O . VAL A 1 103 ? 3.773 -15.950 -10.820 1.00 89.38 103 VAL A O 1
ATOM 814 N N . LYS A 1 104 ? 3.815 -17.022 -8.839 1.00 87.81 104 LYS A N 1
ATOM 815 C CA . LYS A 1 104 ? 2.740 -17.988 -9.149 1.00 87.81 104 LYS A CA 1
ATOM 816 C C . LYS A 1 104 ? 1.418 -17.326 -9.552 1.00 87.81 104 LYS A C 1
ATOM 818 O O . LYS A 1 104 ? 0.650 -17.896 -10.314 1.00 87.81 104 LYS A O 1
ATOM 823 N N . ASN A 1 105 ? 1.158 -16.126 -9.036 1.00 86.62 105 ASN A N 1
ATOM 824 C CA . ASN A 1 105 ? -0.086 -15.384 -9.243 1.00 86.62 105 ASN A CA 1
ATOM 825 C C . ASN A 1 105 ? 0.102 -14.151 -10.140 1.00 86.62 105 ASN A C 1
ATOM 827 O O . ASN A 1 105 ? -0.762 -13.261 -10.160 1.00 86.62 105 ASN A O 1
ATOM 831 N N . LEU A 1 106 ? 1.242 -14.057 -10.833 1.00 89.75 106 LEU A N 1
ATOM 832 C CA . LEU A 1 106 ? 1.597 -12.882 -11.608 1.00 89.75 106 LEU A CA 1
ATOM 833 C C . LEU A 1 106 ? 0.760 -12.827 -12.885 1.00 89.75 106 LEU A C 1
ATOM 835 O O . LEU A 1 106 ? 0.854 -13.678 -13.763 1.00 89.75 106 LEU A O 1
ATOM 839 N N . ASN A 1 107 ? -0.055 -11.784 -12.984 1.00 88.00 107 ASN A N 1
ATOM 840 C CA . ASN A 1 107 ? -0.882 -11.471 -14.141 1.00 88.00 107 ASN A CA 1
ATOM 841 C C . ASN A 1 107 ? -1.031 -9.947 -14.258 1.00 88.00 107 ASN A C 1
ATOM 843 O O . ASN A 1 107 ? -0.513 -9.193 -13.428 1.00 88.00 107 ASN A O 1
ATOM 847 N N . SER A 1 108 ? -1.770 -9.473 -15.260 1.00 83.44 108 SER A N 1
ATOM 848 C CA . SER A 1 108 ? -1.984 -8.037 -15.483 1.00 83.44 108 SER A CA 1
ATOM 849 C C . SER A 1 108 ? -2.606 -7.305 -14.281 1.00 83.44 108 SER A C 1
ATOM 851 O O . SER A 1 108 ? -2.310 -6.125 -14.079 1.00 83.44 108 SER A O 1
ATOM 853 N N . LYS A 1 109 ? -3.402 -7.983 -13.444 1.00 83.88 109 LYS A N 1
ATOM 854 C CA . LYS A 1 109 ? -4.024 -7.402 -12.242 1.00 83.88 109 LYS A CA 1
ATOM 855 C C . LYS A 1 109 ? -3.059 -7.339 -11.054 1.00 83.88 109 LYS A C 1
ATOM 857 O O . LYS A 1 109 ? -3.006 -6.334 -10.354 1.00 83.88 109 LYS A O 1
ATOM 862 N N . ASN A 1 110 ? -2.258 -8.382 -10.842 1.00 88.19 110 ASN A N 1
ATOM 863 C CA . ASN A 1 110 ? -1.344 -8.484 -9.698 1.00 88.19 110 ASN A CA 1
ATOM 864 C C . ASN A 1 110 ? 0.065 -7.941 -9.971 1.00 88.19 110 ASN A C 1
ATOM 866 O O . ASN A 1 110 ? 0.849 -7.798 -9.034 1.00 88.19 110 ASN A O 1
ATOM 870 N N . PHE A 1 111 ? 0.388 -7.604 -11.221 1.00 92.31 111 PHE A N 1
ATOM 871 C CA . PHE A 1 111 ? 1.683 -7.045 -11.617 1.00 92.31 111 PHE A CA 1
ATOM 872 C C . PHE A 1 111 ? 2.102 -5.855 -10.748 1.00 92.31 111 PHE A C 1
ATOM 874 O O . PHE A 1 111 ? 3.187 -5.852 -10.175 1.00 92.31 111 PHE A O 1
ATOM 881 N N . TRP A 1 112 ? 1.216 -4.868 -10.595 1.00 93.44 112 TRP A N 1
ATOM 882 C CA . TRP A 1 112 ? 1.514 -3.654 -9.834 1.00 93.44 112 TRP A CA 1
ATOM 883 C C . TRP A 1 112 ? 1.713 -3.940 -8.347 1.00 93.44 112 TRP A C 1
ATOM 885 O O . TRP A 1 112 ? 2.562 -3.325 -7.710 1.00 93.44 112 TRP A O 1
ATOM 895 N N . LYS A 1 113 ? 0.997 -4.930 -7.803 1.00 92.88 113 LYS A N 1
ATOM 896 C CA . LYS A 1 113 ? 1.204 -5.409 -6.433 1.00 92.88 113 LYS A CA 1
ATOM 897 C C . LYS A 1 113 ? 2.579 -6.053 -6.274 1.00 92.88 113 LYS A C 1
ATOM 899 O O . LYS A 1 113 ? 3.265 -5.759 -5.298 1.00 92.88 113 LYS A O 1
ATOM 904 N N . ALA A 1 114 ? 2.993 -6.892 -7.223 1.00 93.44 114 ALA A N 1
ATOM 905 C CA . ALA A 1 114 ? 4.317 -7.508 -7.217 1.00 93.44 114 ALA A CA 1
ATOM 906 C C . ALA A 1 114 ? 5.431 -6.459 -7.310 1.00 93.44 114 ALA A C 1
ATOM 908 O O . ALA A 1 114 ? 6.344 -6.470 -6.490 1.00 93.44 114 ALA A O 1
ATOM 909 N N . LEU A 1 115 ? 5.298 -5.495 -8.224 1.00 95.25 115 LEU A N 1
ATOM 910 C CA . LEU A 1 115 ? 6.264 -4.412 -8.392 1.00 95.25 115 LEU A CA 1
ATOM 911 C C . LEU A 1 115 ? 6.378 -3.531 -7.142 1.00 95.25 115 LEU A C 1
ATOM 913 O O . LEU A 1 115 ? 7.478 -3.274 -6.665 1.00 95.25 115 LEU A O 1
ATOM 917 N N . VAL A 1 116 ? 5.250 -3.101 -6.569 1.00 95.69 116 VAL A N 1
ATOM 918 C CA . VAL A 1 116 ? 5.252 -2.301 -5.334 1.00 95.69 116 VAL A CA 1
ATOM 919 C C . VAL A 1 116 ? 5.855 -3.086 -4.173 1.00 95.69 116 VAL A C 1
ATOM 921 O O . VAL A 1 116 ? 6.611 -2.520 -3.389 1.00 95.69 116 VAL A O 1
ATOM 924 N N . THR A 1 117 ? 5.572 -4.386 -4.075 1.00 94.56 117 THR A N 1
ATOM 925 C CA . THR A 1 117 ? 6.158 -5.234 -3.028 1.00 94.56 117 THR A CA 1
ATOM 926 C C . THR A 1 117 ? 7.672 -5.345 -3.196 1.00 94.56 117 THR A C 1
ATOM 928 O O . THR A 1 117 ? 8.392 -5.201 -2.218 1.00 94.56 117 THR A O 1
ATOM 931 N N . LEU A 1 118 ? 8.168 -5.514 -4.423 1.00 95.12 118 LEU A N 1
ATOM 932 C CA . LEU A 1 118 ? 9.603 -5.557 -4.709 1.00 95.12 118 LEU A CA 1
ATOM 933 C C . LEU A 1 118 ? 10.309 -4.237 -4.350 1.00 95.12 118 LEU A C 1
ATOM 935 O O . LEU A 1 118 ? 11.370 -4.236 -3.718 1.00 95.12 118 LEU A O 1
ATOM 939 N N . LEU A 1 119 ? 9.708 -3.109 -4.739 1.00 95.56 119 LEU A N 1
ATOM 940 C CA . LEU A 1 119 ? 10.311 -1.784 -4.604 1.00 95.56 119 LEU A CA 1
ATOM 941 C C . LEU A 1 119 ? 10.230 -1.221 -3.181 1.00 95.56 119 LEU A C 1
ATOM 943 O O . LEU A 1 119 ? 11.216 -0.678 -2.691 1.00 95.56 119 LEU A O 1
ATOM 947 N N . TYR A 1 120 ? 9.083 -1.357 -2.511 1.00 94.19 120 TYR A N 1
ATOM 948 C CA . TYR A 1 120 ? 8.852 -0.810 -1.167 1.00 94.19 120 TYR A CA 1
ATOM 949 C C . TYR A 1 120 ? 9.014 -1.840 -0.046 1.00 94.19 120 TYR A C 1
ATOM 951 O O . TYR A 1 120 ? 9.047 -1.456 1.124 1.00 94.19 120 TYR A O 1
ATOM 959 N N . GLY A 1 121 ? 9.056 -3.132 -0.374 1.00 91.50 121 GLY A N 1
ATOM 960 C CA . GLY A 1 121 ? 9.243 -4.206 0.594 1.00 91.50 121 GLY A CA 1
ATOM 961 C C . GLY A 1 121 ? 10.681 -4.298 1.091 1.00 91.50 121 GLY A C 1
ATOM 962 O O . GLY A 1 121 ? 11.642 -3.929 0.404 1.00 91.50 121 GLY A O 1
ATOM 963 N N . ASN A 1 122 ? 10.815 -4.816 2.308 1.00 89.38 122 ASN A N 1
ATOM 964 C CA . ASN A 1 122 ? 12.107 -5.061 2.926 1.00 89.38 122 ASN A CA 1
ATOM 965 C C . ASN A 1 122 ? 12.541 -6.497 2.634 1.00 89.38 122 ASN A C 1
ATOM 967 O O . ASN A 1 122 ? 11.828 -7.426 3.007 1.00 89.38 122 ASN A O 1
ATOM 971 N N . VAL A 1 123 ? 13.669 -6.663 1.948 1.00 87.19 123 VAL A N 1
ATOM 972 C CA . VAL A 1 123 ? 14.233 -7.971 1.596 1.00 87.19 123 VAL A CA 1
ATOM 973 C C . VAL A 1 123 ? 15.342 -8.268 2.592 1.00 87.19 123 VAL A C 1
ATOM 975 O O . VAL A 1 123 ? 16.237 -7.444 2.770 1.00 87.19 123 VAL A O 1
ATOM 978 N N . GLN A 1 124 ? 15.254 -9.412 3.262 1.00 88.56 124 GLN A N 1
ATOM 979 C CA . GLN A 1 124 ? 16.210 -9.842 4.274 1.00 88.56 124 GLN A CA 1
ATOM 980 C C . GLN A 1 124 ? 16.606 -11.292 4.027 1.00 88.56 124 GLN A C 1
ATOM 982 O O . GLN A 1 124 ? 15.779 -12.108 3.622 1.00 88.56 124 GLN A O 1
ATOM 987 N N . GLU A 1 125 ? 17.868 -11.599 4.290 1.00 88.12 125 GLU A N 1
ATOM 988 C CA . GLU A 1 125 ? 18.356 -12.969 4.366 1.00 88.12 125 GLU A CA 1
ATOM 989 C C . GLU A 1 125 ? 18.123 -13.477 5.793 1.00 88.12 125 GLU A C 1
ATOM 991 O O . GLU A 1 125 ? 18.494 -12.818 6.765 1.00 88.12 125 GLU A O 1
ATOM 996 N N . VAL A 1 126 ? 17.446 -14.612 5.915 1.00 84.44 126 VAL A N 1
ATOM 997 C CA . VAL A 1 126 ? 17.064 -15.230 7.185 1.00 84.44 126 VAL A CA 1
ATOM 998 C C . VAL A 1 126 ? 17.681 -16.620 7.233 1.00 84.44 126 VAL A C 1
ATOM 1000 O O . VAL A 1 126 ? 17.549 -17.389 6.281 1.00 84.44 126 VAL A O 1
ATOM 1003 N N . GLU A 1 127 ? 18.352 -16.954 8.331 1.00 84.44 127 GLU A N 1
ATOM 1004 C CA . GLU A 1 127 ? 18.816 -18.320 8.574 1.00 84.44 127 GLU A CA 1
ATOM 1005 C C . GLU A 1 127 ? 17.629 -19.212 8.952 1.00 84.44 127 GLU A C 1
ATOM 1007 O O . GLU A 1 127 ? 16.830 -18.890 9.831 1.00 84.44 127 GLU A O 1
ATOM 1012 N N . THR A 1 128 ? 17.502 -20.328 8.247 1.00 78.38 128 THR A N 1
ATOM 1013 C CA . THR A 1 128 ? 16.505 -21.379 8.458 1.00 78.38 128 THR A CA 1
ATOM 1014 C C . THR A 1 128 ? 17.224 -22.702 8.712 1.00 78.38 128 THR A C 1
ATOM 1016 O O . THR A 1 128 ? 18.425 -22.811 8.463 1.00 78.38 128 THR A O 1
ATOM 1019 N N . GLU A 1 129 ? 16.504 -23.716 9.195 1.00 75.69 129 GLU A N 1
ATOM 1020 C CA . GLU A 1 129 ? 17.066 -25.059 9.427 1.00 75.69 129 GLU A CA 1
ATOM 1021 C C . GLU A 1 129 ? 17.685 -25.665 8.149 1.00 75.69 129 GLU A C 1
ATOM 1023 O O . GLU A 1 129 ? 18.663 -26.403 8.231 1.00 75.69 129 GLU A O 1
ATOM 1028 N N . ASP A 1 130 ? 17.191 -25.257 6.973 1.00 77.31 130 ASP A N 1
ATOM 1029 C CA . ASP A 1 130 ? 17.664 -25.682 5.649 1.00 77.31 130 ASP A CA 1
ATOM 1030 C C . ASP A 1 130 ? 18.746 -24.756 5.041 1.00 77.31 130 ASP A C 1
ATOM 1032 O O . ASP A 1 130 ? 19.121 -24.903 3.876 1.00 77.31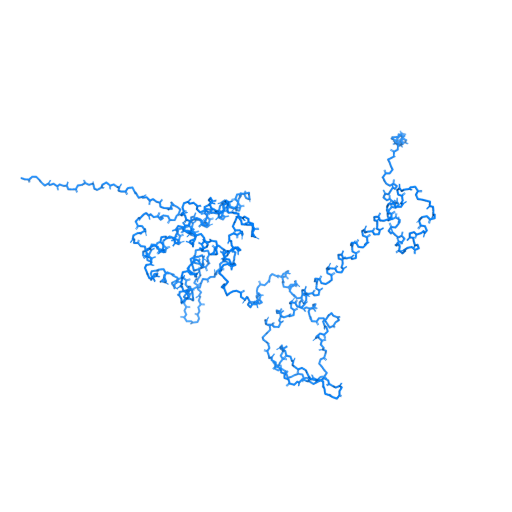 130 ASP A O 1
ATOM 1036 N N . GLY A 1 131 ? 19.257 -23.780 5.804 1.00 82.38 131 GLY A N 1
ATOM 1037 C CA . GLY A 1 131 ? 20.257 -22.803 5.359 1.00 82.38 131 GLY A CA 1
ATOM 1038 C C . GLY A 1 131 ? 19.707 -21.382 5.212 1.00 82.38 131 GLY A C 1
ATOM 1039 O O . GLY A 1 131 ? 18.737 -20.996 5.863 1.00 82.38 131 GLY A O 1
ATOM 1040 N N . LYS A 1 132 ? 20.351 -20.552 4.386 1.00 82.50 132 LYS A N 1
ATOM 1041 C CA . LYS A 1 132 ? 19.957 -19.146 4.216 1.00 82.50 132 LYS A CA 1
ATOM 1042 C C . LYS A 1 132 ? 18.803 -19.009 3.221 1.00 82.50 132 LYS A C 1
ATOM 1044 O O . LYS A 1 132 ? 18.894 -19.483 2.092 1.00 82.50 132 LYS A O 1
ATOM 1049 N N . SER A 1 133 ? 17.735 -18.328 3.629 1.00 82.50 133 SER A N 1
ATOM 1050 C CA . SER A 1 133 ? 16.546 -18.070 2.814 1.00 82.50 133 SER A CA 1
ATOM 1051 C C . SER A 1 133 ? 16.289 -16.572 2.678 1.00 82.50 133 SER A C 1
ATOM 1053 O O . SER A 1 133 ? 16.351 -15.824 3.650 1.00 82.50 133 SER A O 1
ATOM 1055 N N . ILE A 1 134 ? 15.921 -16.121 1.479 1.00 86.94 134 ILE A N 1
ATOM 1056 C CA . ILE A 1 134 ? 15.551 -14.724 1.227 1.00 86.94 134 ILE A CA 1
ATOM 1057 C C . ILE A 1 134 ? 14.055 -14.541 1.496 1.00 86.94 134 ILE A C 1
ATOM 1059 O O . ILE A 1 134 ? 13.213 -15.223 0.912 1.00 86.94 134 ILE A O 1
ATOM 1063 N N . VAL A 1 135 ? 13.711 -13.591 2.366 1.00 85.31 135 VAL A N 1
ATOM 1064 C CA . VAL A 1 135 ? 12.329 -13.256 2.722 1.00 85.31 135 VAL A CA 1
ATOM 1065 C C . VAL A 1 135 ? 12.071 -11.780 2.446 1.00 85.31 135 VAL A C 1
ATOM 1067 O O . VAL A 1 135 ? 12.793 -10.905 2.923 1.00 85.31 135 VAL A O 1
ATOM 1070 N N . CYS A 1 136 ? 10.998 -11.483 1.711 1.00 87.56 136 CYS A N 1
ATOM 1071 C CA . CYS A 1 136 ? 10.527 -10.114 1.523 1.00 87.56 136 CYS A CA 1
ATOM 1072 C C . CYS A 1 136 ? 9.289 -9.833 2.375 1.00 87.56 136 CYS A C 1
ATOM 1074 O O . CYS A 1 136 ? 8.244 -10.467 2.219 1.00 87.56 136 CYS A O 1
ATOM 1076 N N . THR A 1 137 ? 9.393 -8.833 3.250 1.00 87.44 137 THR A N 1
ATOM 1077 C CA . THR A 1 137 ? 8.269 -8.320 4.034 1.00 87.44 137 THR A CA 1
ATOM 1078 C C . THR A 1 137 ? 7.618 -7.138 3.305 1.00 87.44 137 THR A C 1
ATOM 1080 O O . THR A 1 137 ? 8.275 -6.108 3.112 1.00 87.44 137 THR A O 1
ATOM 1083 N N . PRO A 1 138 ? 6.328 -7.230 2.921 1.00 86.31 138 PRO A N 1
ATOM 1084 C CA . PRO A 1 138 ? 5.627 -6.137 2.255 1.00 86.31 138 PRO A CA 1
ATOM 1085 C C . PRO A 1 138 ? 5.481 -4.898 3.143 1.00 86.31 138 PRO A C 1
ATOM 1087 O O . PRO A 1 138 ? 5.188 -4.990 4.338 1.00 86.31 138 PRO A O 1
ATOM 1090 N N . ASN A 1 139 ? 5.589 -3.716 2.539 1.00 87.19 139 ASN A N 1
ATOM 1091 C CA . ASN A 1 139 ? 5.255 -2.461 3.203 1.00 87.19 139 ASN A CA 1
ATOM 1092 C C . ASN A 1 139 ? 3.744 -2.197 3.112 1.00 87.19 139 ASN A C 1
ATOM 1094 O O . ASN A 1 139 ? 3.241 -1.730 2.089 1.00 87.19 139 ASN A O 1
ATOM 1098 N N . ARG A 1 140 ? 3.027 -2.449 4.215 1.00 79.31 140 ARG A N 1
ATOM 1099 C CA . ARG A 1 140 ? 1.561 -2.296 4.302 1.00 79.31 140 ARG A CA 1
ATOM 1100 C C . ARG A 1 140 ? 1.065 -0.894 3.942 1.00 79.31 140 ARG A C 1
ATOM 1102 O O . ARG A 1 140 ? -0.020 -0.756 3.385 1.00 79.31 140 ARG A O 1
ATOM 1109 N N . SER A 1 141 ? 1.845 0.144 4.240 1.00 80.56 141 SER A N 1
ATOM 1110 C CA . SER A 1 141 ? 1.485 1.527 3.906 1.00 80.56 141 SER A CA 1
ATOM 1111 C C . SER A 1 141 ? 1.585 1.805 2.406 1.00 80.56 141 SER A C 1
ATOM 1113 O O . SER A 1 141 ? 0.866 2.671 1.903 1.00 80.56 141 SER A O 1
ATOM 1115 N N . ALA A 1 142 ? 2.439 1.061 1.697 1.00 85.50 142 ALA A N 1
ATOM 1116 C CA . ALA A 1 142 ? 2.661 1.190 0.262 1.00 85.50 142 ALA A CA 1
ATOM 1117 C C . ALA A 1 142 ? 1.730 0.308 -0.585 1.00 85.50 142 ALA A C 1
ATOM 1119 O O . ALA A 1 142 ? 1.545 0.592 -1.763 1.00 85.50 142 ALA A O 1
ATOM 1120 N N . GLU A 1 143 ? 1.084 -0.715 -0.012 1.00 85.25 143 GLU A N 1
ATOM 1121 C CA . GLU A 1 143 ? 0.180 -1.621 -0.749 1.00 85.25 143 GLU A CA 1
ATOM 1122 C C . GLU A 1 143 ? -0.915 -0.877 -1.527 1.00 85.25 143 GLU A C 1
ATOM 1124 O O . GLU A 1 143 ? -1.250 -1.249 -2.651 1.00 85.25 143 GLU A O 1
ATOM 1129 N N . LYS A 1 144 ? -1.425 0.225 -0.967 1.00 89.00 144 LYS A N 1
ATOM 1130 C CA . LYS A 1 144 ? -2.428 1.086 -1.610 1.00 89.00 144 LYS A CA 1
ATOM 1131 C C . LYS A 1 144 ? -1.948 1.689 -2.937 1.00 89.00 144 LYS A C 1
ATOM 1133 O O . LYS A 1 144 ? -2.752 1.958 -3.822 1.00 89.00 144 LYS A O 1
ATOM 1138 N N . TYR A 1 145 ? -0.640 1.872 -3.111 1.00 94.50 145 TYR A N 1
ATOM 1139 C CA . TYR A 1 145 ? -0.069 2.418 -4.339 1.00 94.50 145 TYR A CA 1
ATOM 1140 C C . TYR A 1 145 ? -0.186 1.454 -5.516 1.00 94.50 145 TYR A C 1
ATOM 1142 O O . TYR A 1 145 ? -0.282 1.907 -6.652 1.00 94.50 145 TYR A O 1
ATOM 1150 N N . ALA A 1 146 ? -0.259 0.143 -5.266 1.00 94.19 146 ALA A N 1
ATOM 1151 C CA . ALA A 1 146 ? -0.489 -0.832 -6.327 1.00 94.19 146 ALA A CA 1
ATOM 1152 C C . ALA A 1 146 ? -1.828 -0.586 -7.038 1.00 94.19 146 ALA A C 1
ATOM 1154 O O . ALA A 1 146 ? -1.898 -0.702 -8.259 1.00 94.19 146 ALA A O 1
ATOM 1155 N N . ASN A 1 147 ? -2.859 -0.186 -6.287 1.00 93.75 147 ASN A N 1
ATOM 1156 C CA . ASN A 1 147 ? -4.171 0.161 -6.833 1.00 93.75 147 ASN A CA 1
ATOM 1157 C C . ASN A 1 147 ? -4.103 1.433 -7.686 1.00 93.75 147 ASN A C 1
ATOM 1159 O O . ASN A 1 147 ? -4.597 1.477 -8.811 1.00 93.75 147 ASN A O 1
ATOM 1163 N N . VAL A 1 148 ? -3.402 2.453 -7.182 1.00 95.69 148 VAL A N 1
ATOM 1164 C CA . VAL A 1 148 ? -3.194 3.719 -7.900 1.00 95.69 148 VAL A CA 1
ATOM 1165 C C . VAL A 1 148 ? -2.484 3.477 -9.231 1.00 95.69 148 VAL A C 1
ATOM 1167 O O . VAL A 1 148 ? -2.971 3.887 -10.280 1.00 95.69 148 VAL A O 1
ATOM 1170 N N . LEU A 1 149 ? -1.363 2.758 -9.212 1.00 96.38 149 LEU A N 1
ATOM 1171 C CA . LEU A 1 149 ? -0.572 2.471 -10.410 1.00 96.38 149 LEU A CA 1
ATOM 1172 C C . LEU A 1 149 ? -1.331 1.592 -11.406 1.00 96.38 149 LEU A C 1
ATOM 1174 O O . LEU A 1 149 ? -1.234 1.802 -12.615 1.00 96.38 149 LEU A O 1
ATOM 1178 N N . ARG A 1 150 ? -2.126 0.640 -10.906 1.00 94.56 150 ARG A N 1
ATOM 1179 C CA . ARG A 1 150 ? -2.974 -0.191 -11.755 1.00 94.56 150 ARG A CA 1
ATOM 1180 C C . ARG A 1 150 ? -4.035 0.625 -12.474 1.00 94.56 150 ARG A C 1
ATOM 1182 O O . ARG A 1 150 ? -4.153 0.481 -13.687 1.00 94.56 150 ARG A O 1
ATOM 1189 N N . TYR A 1 151 ? -4.722 1.519 -11.768 1.00 95.00 151 TYR A N 1
ATOM 1190 C CA . TYR A 1 151 ? -5.680 2.436 -12.378 1.00 95.00 151 TYR A CA 1
ATOM 1191 C C . TYR A 1 151 ? -5.039 3.293 -13.472 1.00 95.00 151 TYR A C 1
ATOM 1193 O O . TYR A 1 151 ? -5.561 3.362 -14.583 1.00 95.00 151 TYR A O 1
ATOM 1201 N N . LEU A 1 152 ? -3.892 3.915 -13.181 1.00 95.50 152 LEU A N 1
ATOM 1202 C CA . LEU A 1 152 ? -3.177 4.751 -14.151 1.00 95.50 152 LEU A CA 1
ATOM 1203 C C . LEU A 1 152 ? -2.773 3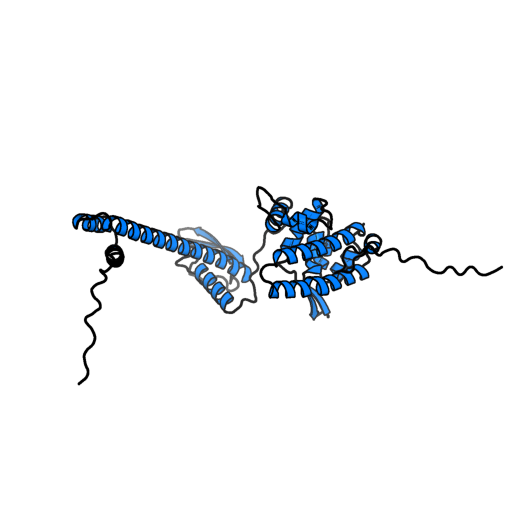.943 -15.396 1.00 95.50 152 LEU A C 1
ATOM 1205 O O . LEU A 1 152 ? -2.964 4.408 -16.519 1.00 95.50 152 LEU A O 1
ATOM 1209 N N . GLY A 1 153 ? -2.305 2.706 -15.194 1.00 92.31 153 GLY A N 1
ATOM 1210 C CA . GLY A 1 153 ? -1.920 1.792 -16.268 1.00 92.31 153 GLY A CA 1
ATOM 1211 C C . GLY A 1 153 ? -3.100 1.355 -17.134 1.00 92.31 153 GLY A C 1
ATOM 1212 O O . GLY A 1 153 ? -3.002 1.370 -18.356 1.00 92.31 153 GLY A O 1
ATOM 1213 N N . GLU A 1 154 ? -4.235 1.010 -16.521 1.00 91.56 154 GLU A N 1
ATOM 1214 C CA . GLU A 1 154 ? -5.480 0.664 -17.228 1.00 91.56 154 GLU A CA 1
ATOM 1215 C C . GLU A 1 154 ? -6.057 1.855 -18.006 1.00 91.56 154 GLU A C 1
ATOM 1217 O O . GLU A 1 154 ? -6.717 1.675 -19.028 1.00 91.56 154 GLU A O 1
ATOM 1222 N N . LYS A 1 155 ? -5.804 3.081 -17.537 1.00 92.88 155 LYS A N 1
ATOM 1223 C CA . LYS A 1 155 ? -6.203 4.320 -18.210 1.00 92.88 155 LYS A CA 1
ATOM 1224 C C . LYS A 1 155 ? -5.220 4.804 -19.269 1.00 92.88 155 LYS A C 1
ATOM 1226 O O . LYS A 1 155 ? -5.518 5.797 -19.925 1.00 92.88 155 LYS A O 1
ATOM 1231 N N . GLY A 1 156 ? -4.091 4.119 -19.455 1.00 92.12 156 GLY A N 1
ATOM 1232 C CA . GLY A 1 156 ? -3.087 4.507 -20.443 1.00 92.12 156 GLY A CA 1
ATOM 1233 C C . GLY A 1 156 ? -2.474 5.876 -20.152 1.00 92.12 156 GLY A C 1
ATOM 1234 O O . GLY A 1 156 ? -2.160 6.616 -21.080 1.00 92.12 156 GLY A O 1
ATOM 1235 N N . VAL A 1 157 ? -2.341 6.239 -18.872 1.00 94.88 157 VAL A N 1
ATOM 1236 C CA . VAL A 1 157 ? -1.753 7.523 -18.479 1.00 94.88 157 VAL A CA 1
ATOM 1237 C C . VAL A 1 157 ? -0.299 7.569 -18.932 1.00 94.88 157 VAL A C 1
ATOM 1239 O O . VAL A 1 157 ? 0.462 6.624 -18.699 1.00 94.88 157 VAL A O 1
ATOM 1242 N N . ASP A 1 158 ? 0.082 8.677 -19.568 1.00 93.44 158 ASP A N 1
ATOM 1243 C CA . ASP A 1 158 ? 1.464 8.915 -19.968 1.00 93.44 158 ASP A CA 1
ATOM 1244 C C . ASP A 1 158 ? 2.375 8.948 -18.730 1.00 93.44 158 ASP A C 1
ATOM 1246 O O . ASP A 1 158 ? 2.068 9.591 -17.722 1.00 93.44 158 ASP A O 1
ATOM 1250 N N . LYS A 1 159 ? 3.514 8.251 -18.807 1.00 91.31 159 LYS A N 1
ATOM 1251 C CA . LYS A 1 159 ? 4.477 8.108 -17.704 1.00 91.31 159 LYS A CA 1
ATOM 1252 C C . LYS A 1 159 ? 4.987 9.449 -17.159 1.00 91.31 159 LYS A C 1
ATOM 1254 O O . LYS A 1 159 ? 5.312 9.550 -15.976 1.00 91.31 159 LYS A O 1
ATOM 1259 N N . ASP A 1 160 ? 5.022 10.488 -17.985 1.00 92.12 160 ASP A N 1
ATOM 1260 C CA . ASP A 1 160 ? 5.476 11.825 -17.611 1.00 92.12 160 ASP A CA 1
ATOM 1261 C C . ASP A 1 160 ? 4.329 12.694 -17.054 1.00 92.12 160 ASP A C 1
ATOM 1263 O O . ASP A 1 160 ? 4.586 13.663 -16.343 1.00 92.12 160 ASP A O 1
ATOM 1267 N N . LYS A 1 161 ? 3.068 12.273 -17.238 1.00 95.31 161 LYS A N 1
ATOM 1268 C CA . LYS A 1 161 ? 1.857 12.950 -16.733 1.00 95.31 161 LYS A CA 1
ATOM 1269 C C . LYS A 1 161 ? 1.279 12.354 -15.448 1.00 95.31 161 LYS A C 1
ATOM 1271 O O . LYS A 1 161 ? 0.222 12.786 -14.991 1.00 95.31 161 LYS A O 1
ATOM 1276 N N . VAL A 1 162 ? 1.944 11.373 -14.836 1.00 95.62 162 VAL A N 1
ATOM 1277 C CA . VAL A 1 162 ? 1.451 10.695 -13.621 1.00 95.62 162 VAL A CA 1
ATOM 1278 C C . VAL A 1 162 ? 1.185 11.673 -12.474 1.00 95.62 162 VAL A C 1
ATOM 1280 O O . VAL A 1 162 ? 0.118 11.616 -11.869 1.00 95.62 162 VAL A O 1
ATOM 1283 N N . VAL A 1 163 ? 2.120 12.584 -12.185 1.00 95.06 163 VAL A N 1
ATOM 1284 C CA . VAL A 1 163 ? 1.980 13.542 -11.071 1.00 95.06 163 VAL A CA 1
ATOM 1285 C C . VAL A 1 163 ? 0.781 14.462 -11.289 1.00 95.06 163 VAL A C 1
ATOM 1287 O O . VAL A 1 163 ? -0.077 14.558 -10.414 1.00 95.06 163 VAL A O 1
ATOM 1290 N N . GLU A 1 164 ? 0.700 15.073 -12.471 1.00 95.62 164 GLU A N 1
ATOM 1291 C CA . GLU A 1 164 ? -0.405 15.947 -12.873 1.00 95.62 164 GLU A CA 1
ATOM 1292 C C . GLU A 1 164 ? -1.746 15.204 -12.808 1.00 95.62 164 GLU A C 1
ATOM 1294 O O . GLU A 1 164 ? -2.716 15.703 -12.243 1.00 95.62 164 GLU A O 1
ATOM 1299 N N . THR A 1 165 ? -1.783 13.967 -13.309 1.00 96.12 165 THR A N 1
ATOM 1300 C CA . THR A 1 165 ? -2.993 13.139 -13.297 1.00 96.12 165 THR A CA 1
ATOM 1301 C C . THR A 1 165 ? -3.455 12.854 -11.875 1.00 96.12 165 THR A C 1
ATOM 1303 O O . THR A 1 165 ? -4.646 12.938 -11.600 1.00 96.12 165 THR A O 1
ATOM 1306 N N . ILE A 1 166 ? -2.540 12.534 -10.954 1.00 95.19 166 ILE A N 1
ATOM 1307 C CA . ILE A 1 166 ? -2.899 12.299 -9.552 1.00 95.19 166 ILE A CA 1
ATOM 1308 C C . ILE A 1 166 ? -3.386 13.595 -8.897 1.00 95.19 166 ILE A C 1
ATOM 1310 O O . ILE A 1 166 ? -4.368 13.558 -8.163 1.00 95.19 166 ILE A O 1
ATOM 1314 N N . GLN A 1 167 ? -2.731 14.731 -9.145 1.00 93.31 167 GLN A N 1
ATOM 1315 C CA . GLN A 1 167 ? -3.106 16.024 -8.557 1.00 93.31 167 GLN A CA 1
ATOM 1316 C C . GLN A 1 167 ? -4.486 16.499 -9.017 1.00 93.31 167 GLN A C 1
ATOM 1318 O O . GLN A 1 167 ? -5.271 16.962 -8.193 1.00 93.31 167 GLN A O 1
ATOM 1323 N N . ASN A 1 168 ? -4.784 16.329 -10.303 1.00 94.12 168 ASN A N 1
ATOM 1324 C CA . ASN A 1 168 ? -6.022 16.792 -10.923 1.00 94.12 168 ASN A CA 1
ATOM 1325 C C . ASN A 1 168 ? -7.133 15.735 -10.914 1.00 94.12 168 ASN A C 1
ATOM 1327 O O . ASN A 1 168 ? -8.235 15.994 -11.398 1.00 94.12 168 ASN A O 1
ATOM 1331 N N . PHE A 1 169 ? -6.867 14.539 -10.380 1.00 94.19 169 PHE A N 1
ATOM 1332 C CA . PHE A 1 169 ? -7.886 13.509 -10.272 1.00 94.19 169 PHE A CA 1
ATOM 1333 C C . PHE A 1 169 ? -9.012 13.990 -9.365 1.00 94.19 169 PHE A C 1
ATOM 1335 O O . PHE A 1 169 ? -8.778 14.330 -8.203 1.00 94.19 169 PHE A O 1
ATOM 1342 N N . ASN A 1 170 ? -10.233 13.955 -9.887 1.00 93.56 170 ASN A N 1
ATOM 1343 C CA . ASN A 1 170 ? -11.438 14.237 -9.136 1.00 93.56 170 ASN A CA 1
ATOM 1344 C C . ASN A 1 170 ? -12.530 13.253 -9.546 1.00 93.56 170 ASN A C 1
ATOM 1346 O O . ASN A 1 170 ? -12.877 13.145 -10.723 1.00 93.56 170 ASN A O 1
ATOM 1350 N N . ASP A 1 171 ? -13.053 12.533 -8.566 1.00 91.19 171 ASP A N 1
ATOM 1351 C CA . ASP A 1 171 ? -14.123 11.573 -8.738 1.00 91.19 171 ASP A CA 1
ATOM 1352 C C . ASP A 1 171 ? -15.331 11.997 -7.914 1.00 91.19 171 ASP A C 1
ATOM 1354 O O . ASP A 1 171 ? -15.215 12.242 -6.714 1.00 91.19 171 ASP A O 1
ATOM 1358 N N . SER A 1 172 ? -16.506 12.043 -8.539 1.00 86.88 172 SER A N 1
ATOM 1359 C CA . SER A 1 172 ? -17.734 12.455 -7.855 1.00 86.88 172 SER A CA 1
ATOM 1360 C C . SER A 1 172 ? -18.126 11.531 -6.696 1.00 86.88 172 SER A C 1
ATOM 1362 O O . SER A 1 172 ? -18.871 11.950 -5.820 1.00 86.88 172 SER A O 1
ATOM 1364 N N . GLU A 1 173 ? -17.662 10.276 -6.692 1.00 88.56 173 GLU A N 1
ATOM 1365 C CA . GLU A 1 173 ? -17.997 9.277 -5.672 1.00 88.56 173 GLU A CA 1
ATOM 1366 C C . GLU A 1 173 ? -16.914 9.152 -4.591 1.00 88.56 173 GLU A C 1
ATOM 1368 O O . GLU A 1 173 ? -17.227 8.947 -3.420 1.00 88.56 173 GLU A O 1
ATOM 1373 N N . PHE A 1 174 ? -15.638 9.267 -4.970 1.00 89.12 174 PHE A N 1
ATOM 1374 C CA . PHE A 1 174 ? -14.505 8.981 -4.077 1.00 89.12 174 PHE A CA 1
ATOM 1375 C C . PHE A 1 174 ? -13.617 10.187 -3.765 1.00 89.12 174 PHE A C 1
ATOM 1377 O O . PHE A 1 174 ? -12.613 10.045 -3.064 1.00 89.12 174 PHE A O 1
ATOM 1384 N N . GLY A 1 175 ? -13.983 11.369 -4.257 1.00 88.38 175 GLY A N 1
ATOM 1385 C CA . GLY A 1 175 ? -13.206 12.588 -4.100 1.00 88.38 175 GLY A CA 1
ATOM 1386 C C . GLY A 1 175 ? -11.947 12.602 -4.965 1.00 88.38 175 GLY A C 1
ATOM 1387 O O . GLY A 1 175 ? -11.812 11.859 -5.940 1.00 88.38 175 GLY A O 1
ATOM 1388 N N . GLY A 1 176 ? -11.022 13.495 -4.617 1.00 90.31 176 GLY A N 1
ATOM 1389 C CA . GLY A 1 176 ? -9.840 13.768 -5.427 1.00 90.31 176 GLY A CA 1
ATOM 1390 C C . GLY A 1 176 ? -8.545 13.114 -4.953 1.00 90.31 176 GLY A C 1
ATOM 1391 O O . GLY A 1 176 ? -8.441 12.538 -3.865 1.00 90.31 176 GLY A O 1
ATOM 1392 N N . GLY A 1 177 ? -7.516 13.251 -5.783 1.00 89.56 177 GLY A N 1
ATOM 1393 C CA . GLY A 1 177 ? -6.156 12.861 -5.441 1.00 89.56 177 GLY A CA 1
ATOM 1394 C C . GLY A 1 177 ? -5.925 11.351 -5.359 1.00 89.56 177 GLY A C 1
ATOM 1395 O O . GLY A 1 177 ? -6.687 10.527 -5.864 1.00 89.56 177 GLY A O 1
ATOM 1396 N N . LEU A 1 178 ? -4.849 10.980 -4.662 1.00 91.88 178 LEU A N 1
ATOM 1397 C CA . LEU A 1 178 ? -4.406 9.592 -4.516 1.00 91.88 178 LEU A CA 1
ATOM 1398 C C . LEU A 1 178 ? -5.473 8.681 -3.894 1.00 91.88 178 LEU A C 1
ATOM 1400 O O . LEU A 1 178 ? -5.650 7.558 -4.357 1.00 91.88 178 LEU A O 1
ATOM 1404 N N . LEU A 1 179 ? -6.179 9.156 -2.861 1.00 89.81 179 LEU A N 1
ATOM 1405 C CA . LEU A 1 179 ? -7.205 8.367 -2.173 1.00 89.81 179 LEU A CA 1
ATOM 1406 C C . LEU A 1 179 ? -8.412 8.093 -3.081 1.00 89.81 179 LEU A C 1
ATOM 1408 O O . LEU A 1 179 ? -8.904 6.967 -3.101 1.00 89.81 179 LEU A O 1
ATOM 1412 N N . GLY A 1 180 ? -8.843 9.086 -3.865 1.00 91.69 180 GLY A N 1
ATOM 1413 C CA . GLY A 1 180 ? -9.936 8.916 -4.820 1.00 91.69 180 GLY A CA 1
ATOM 1414 C C . GLY A 1 180 ? -9.618 7.854 -5.875 1.00 91.69 180 GLY A C 1
ATOM 1415 O O . GLY A 1 180 ? -10.441 6.974 -6.134 1.00 91.69 180 GLY A O 1
ATOM 1416 N N . ILE A 1 181 ? -8.397 7.876 -6.426 1.00 94.75 181 ILE A N 1
ATOM 1417 C CA . ILE A 1 181 ? -7.937 6.871 -7.400 1.00 94.75 181 ILE A CA 1
ATOM 1418 C C . ILE A 1 181 ? -7.941 5.474 -6.777 1.00 94.75 181 ILE A C 1
ATOM 1420 O O . ILE A 1 181 ? -8.456 4.522 -7.360 1.00 94.75 181 ILE A O 1
ATOM 1424 N N . GLU A 1 182 ? -7.362 5.356 -5.585 1.00 94.25 182 GLU A N 1
ATOM 1425 C CA . GLU A 1 182 ? -7.221 4.103 -4.846 1.00 94.25 182 GLU A CA 1
ATOM 1426 C C . GLU A 1 182 ? -8.577 3.430 -4.598 1.00 94.25 182 GLU A C 1
ATOM 1428 O O . GLU A 1 182 ? -8.758 2.245 -4.891 1.00 94.25 182 GLU A O 1
ATOM 1433 N N . MET A 1 183 ? -9.555 4.209 -4.137 1.00 91.19 183 MET A N 1
ATOM 1434 C CA . MET A 1 183 ? -10.915 3.742 -3.874 1.00 91.19 183 MET A CA 1
ATOM 1435 C C . MET A 1 183 ? -11.661 3.398 -5.167 1.00 91.19 183 MET A C 1
ATOM 1437 O O . MET A 1 183 ? -12.321 2.355 -5.245 1.00 91.19 183 MET A O 1
ATOM 1441 N N . ARG A 1 184 ? -11.514 4.225 -6.214 1.00 92.88 184 ARG A N 1
ATOM 1442 C CA . ARG A 1 184 ? -12.117 3.964 -7.527 1.00 92.88 184 ARG A CA 1
ATOM 1443 C C . ARG A 1 184 ? -11.609 2.657 -8.125 1.00 92.88 184 ARG A C 1
ATOM 1445 O O . ARG A 1 184 ? -12.389 1.897 -8.702 1.00 92.88 184 ARG A O 1
ATOM 1452 N N . ASP A 1 185 ? -10.322 2.387 -7.970 1.00 92.62 185 ASP A N 1
ATOM 1453 C CA . ASP A 1 185 ? -9.694 1.165 -8.441 1.00 92.62 185 ASP A CA 1
ATOM 1454 C C . ASP A 1 185 ? -10.155 -0.078 -7.667 1.00 92.62 185 ASP A C 1
ATOM 1456 O O . ASP A 1 185 ? -10.524 -1.082 -8.286 1.00 92.62 185 ASP A O 1
ATOM 1460 N N . ARG A 1 186 ? -10.233 0.001 -6.330 1.00 89.56 186 ARG A N 1
ATOM 1461 C CA . ARG A 1 186 ? -10.785 -1.083 -5.496 1.00 89.56 186 ARG A CA 1
ATOM 1462 C C . ARG A 1 186 ? -12.207 -1.453 -5.887 1.00 89.56 186 ARG A C 1
ATOM 1464 O O . ARG A 1 186 ? -12.528 -2.637 -5.945 1.00 89.56 186 ARG A O 1
ATOM 1471 N N . LYS A 1 187 ? -13.053 -0.456 -6.167 1.00 90.38 187 LYS A N 1
ATOM 1472 C CA . LYS A 1 187 ? -14.436 -0.699 -6.598 1.00 90.38 187 LYS A CA 1
ATOM 1473 C C . LYS A 1 187 ? -14.496 -1.420 -7.946 1.00 90.38 187 LYS A C 1
ATOM 1475 O O . LYS A 1 187 ? -15.333 -2.297 -8.126 1.00 90.38 187 LYS A O 1
ATOM 1480 N N . ARG A 1 188 ? -13.620 -1.064 -8.889 1.00 87.06 188 ARG A N 1
ATOM 1481 C CA . ARG A 1 188 ? -13.571 -1.683 -10.227 1.00 87.06 188 ARG A CA 1
ATOM 1482 C C . ARG A 1 188 ? -12.989 -3.089 -10.213 1.00 87.06 188 ARG A C 1
ATOM 1484 O O . ARG A 1 188 ? -13.365 -3.918 -11.034 1.00 87.06 188 ARG A O 1
ATOM 1491 N N . ASN A 1 189 ? -12.076 -3.349 -9.287 1.00 83.19 189 ASN A N 1
ATOM 1492 C CA . ASN A 1 189 ? -11.334 -4.596 -9.214 1.00 83.19 189 ASN A CA 1
ATOM 1493 C C . ASN A 1 189 ? -11.440 -5.188 -7.805 1.00 83.19 189 ASN A C 1
ATOM 1495 O O . ASN A 1 189 ? -10.463 -5.181 -7.049 1.00 83.19 189 ASN A O 1
ATOM 1499 N N . PRO A 1 190 ? -12.625 -5.715 -7.446 1.00 67.94 190 PRO A N 1
ATOM 1500 C CA . PRO A 1 190 ? -12.831 -6.384 -6.171 1.00 67.94 190 PRO A CA 1
ATOM 1501 C C . PRO A 1 190 ? -12.018 -7.690 -6.149 1.00 67.94 190 PRO A C 1
ATOM 1503 O O . PRO A 1 190 ? -12.455 -8.732 -6.627 1.00 67.94 190 PRO A O 1
ATOM 1506 N N . GLY A 1 191 ? -10.787 -7.620 -5.638 1.00 57.69 191 GLY A N 1
ATOM 1507 C CA . GLY A 1 191 ? -9.838 -8.733 -5.581 1.00 57.69 191 GLY A CA 1
ATOM 1508 C C . GLY A 1 191 ? -9.369 -9.039 -4.157 1.00 57.69 191 GLY A C 1
ATOM 1509 O O . GLY A 1 191 ? -8.478 -8.374 -3.637 1.00 57.69 191 GLY A O 1
ATOM 1510 N N . SER A 1 192 ? -9.973 -10.067 -3.547 1.00 42.16 192 SER A N 1
ATOM 1511 C CA . SER A 1 192 ? -9.502 -10.881 -2.406 1.00 42.16 192 SER A CA 1
ATOM 1512 C C . SER A 1 192 ? -8.786 -10.165 -1.244 1.00 42.16 192 SER A C 1
ATOM 1514 O O . SER A 1 192 ? -7.680 -10.535 -0.844 1.00 42.16 192 SER A O 1
ATOM 1516 N N . THR A 1 193 ? -9.446 -9.201 -0.607 1.00 42.78 193 THR A N 1
ATOM 1517 C CA . THR A 1 193 ? -9.160 -8.887 0.805 1.00 42.78 193 THR A CA 1
ATOM 1518 C C . THR A 1 193 ? -10.425 -8.976 1.647 1.00 42.78 193 THR A C 1
ATOM 1520 O O . THR A 1 193 ? -10.783 -8.057 2.376 1.00 42.78 193 THR A O 1
ATOM 1523 N N . SER A 1 194 ? -11.067 -10.144 1.649 1.00 38.69 194 SER A N 1
ATOM 1524 C CA . SER A 1 194 ? -11.687 -10.589 2.897 1.00 38.69 194 SER A CA 1
ATOM 1525 C C . SER A 1 194 ? -10.542 -10.896 3.869 1.00 38.69 194 SER A C 1
ATOM 1527 O O . SER A 1 194 ? -10.018 -12.006 3.883 1.00 38.69 194 SER A O 1
ATOM 1529 N N . LYS A 1 195 ? -10.062 -9.892 4.613 1.00 40.09 195 LYS A N 1
ATOM 1530 C CA . LYS A 1 195 ? -9.065 -10.087 5.679 1.00 40.09 195 LYS A CA 1
ATOM 1531 C C . LYS A 1 195 ? -9.559 -11.176 6.647 1.00 40.09 195 LYS A C 1
ATOM 1533 O O . LYS A 1 195 ? -10.576 -10.942 7.301 1.00 40.09 195 LYS A O 1
ATOM 1538 N N . PRO A 1 196 ? -8.822 -12.277 6.873 1.00 39.88 196 PRO A N 1
ATOM 1539 C CA . PRO A 1 196 ? -8.827 -12.909 8.179 1.00 39.88 196 PRO A CA 1
ATOM 1540 C C . PRO A 1 196 ? -7.994 -12.010 9.104 1.00 39.88 196 PRO A C 1
ATOM 1542 O O . PRO A 1 196 ? -6.854 -11.664 8.796 1.00 39.88 196 PRO A O 1
ATOM 1545 N N . ALA A 1 197 ? -8.564 -11.566 10.221 1.00 40.16 197 ALA A N 1
ATOM 1546 C CA . ALA A 1 197 ? -7.812 -10.828 11.230 1.00 40.16 197 ALA A CA 1
ATOM 1547 C C . ALA A 1 197 ? -6.706 -11.735 11.808 1.00 40.16 197 ALA A C 1
ATOM 1549 O O . ALA A 1 197 ? -7.012 -12.791 12.351 1.00 40.16 197 ALA A O 1
ATOM 1550 N N . SER A 1 198 ? -5.430 -11.353 11.705 1.00 44.94 198 SER A N 1
ATOM 1551 C CA . SER A 1 198 ? -4.329 -11.993 12.439 1.00 44.94 198 SER A CA 1
ATOM 1552 C C . SER A 1 198 ? -4.026 -11.181 13.700 1.00 44.94 198 SER A C 1
ATOM 1554 O O . SER A 1 198 ? -3.843 -9.963 13.623 1.00 44.94 198 SER A O 1
ATOM 1556 N N . VAL A 1 199 ? -3.966 -11.853 14.849 1.00 45.75 199 VAL A N 1
ATOM 1557 C CA . VAL A 1 199 ? -3.482 -11.292 16.118 1.00 45.75 199 VAL A CA 1
ATOM 1558 C C . VAL A 1 199 ? -2.040 -10.790 15.936 1.00 45.75 199 VAL A C 1
ATOM 1560 O O . VAL A 1 199 ? -1.211 -11.576 15.488 1.00 45.75 199 VAL A O 1
ATOM 1563 N N . PRO A 1 200 ? -1.704 -9.520 16.232 1.00 48.28 200 PRO A N 1
ATOM 1564 C CA . PRO A 1 200 ? -0.319 -9.055 16.209 1.00 48.28 200 PRO A CA 1
ATOM 1565 C C . PRO A 1 200 ? 0.433 -9.621 17.421 1.00 48.28 200 PRO A C 1
ATOM 1567 O O . PRO A 1 200 ? 0.009 -9.389 18.549 1.00 48.28 200 PRO A O 1
ATOM 1570 N N . THR A 1 201 ? 1.526 -10.349 17.191 1.00 49.19 201 THR A N 1
ATOM 1571 C CA . THR A 1 201 ? 2.309 -11.033 18.239 1.00 49.19 201 THR A CA 1
ATOM 1572 C C . THR A 1 201 ? 3.375 -10.164 18.913 1.00 49.19 201 THR A C 1
ATOM 1574 O O . THR A 1 201 ? 3.878 -10.560 19.952 1.00 49.19 201 THR A O 1
ATOM 1577 N N . ASN A 1 202 ? 3.678 -8.968 18.392 1.00 49.81 202 ASN A N 1
ATOM 1578 C CA . ASN A 1 202 ? 4.619 -8.022 19.007 1.00 49.81 202 ASN A CA 1
ATOM 1579 C C . ASN A 1 202 ? 3.935 -6.666 19.200 1.00 49.81 202 ASN A C 1
ATOM 1581 O O . ASN A 1 202 ? 4.033 -5.777 18.354 1.00 49.81 202 ASN A O 1
ATOM 1585 N N . LEU A 1 203 ? 3.176 -6.535 20.284 1.00 56.12 203 LEU A N 1
ATOM 1586 C CA . LEU A 1 203 ? 2.568 -5.273 20.697 1.00 56.12 203 LEU A CA 1
ATOM 1587 C C . LEU A 1 203 ? 3.475 -4.605 21.732 1.00 56.12 203 LEU A C 1
ATOM 1589 O O . LEU A 1 203 ? 4.030 -5.277 22.598 1.00 56.12 203 LEU A O 1
ATOM 1593 N N . SER A 1 204 ? 3.625 -3.282 21.665 1.00 62.72 204 SER A N 1
ATOM 1594 C CA . SER A 1 204 ? 4.263 -2.534 22.755 1.00 62.72 204 SER A CA 1
ATOM 1595 C C . SER A 1 204 ? 3.503 -2.755 24.071 1.00 62.72 204 SER A C 1
ATOM 1597 O O . SER A 1 204 ? 2.313 -3.054 24.044 1.00 62.72 204 SER A O 1
ATOM 1599 N N . CYS A 1 205 ? 4.131 -2.547 25.234 1.00 62.47 205 CYS A N 1
ATOM 1600 C CA . CYS A 1 205 ? 3.464 -2.709 26.539 1.00 62.47 205 CYS A CA 1
ATOM 1601 C C . CYS A 1 205 ? 2.127 -1.931 26.625 1.00 62.47 205 CYS A C 1
ATOM 1603 O O . CYS A 1 205 ? 1.119 -2.443 27.112 1.00 62.47 205 CYS A O 1
ATOM 1605 N N . SER A 1 206 ? 2.065 -0.732 26.033 1.00 62.75 206 SER A N 1
ATOM 1606 C CA . SER A 1 206 ? 0.828 0.056 25.942 1.00 62.75 206 SER A CA 1
ATOM 1607 C C . SER A 1 206 ? -0.212 -0.540 24.984 1.00 62.75 206 SER A C 1
ATOM 1609 O O . SER A 1 206 ? -1.413 -0.476 25.250 1.00 62.75 206 SER A O 1
ATOM 1611 N N . GLN A 1 207 ? 0.218 -1.137 23.874 1.00 67.88 207 GLN A N 1
ATOM 1612 C CA . GLN A 1 207 ? -0.660 -1.830 22.934 1.00 67.88 207 GLN A CA 1
ATOM 1613 C C . GLN A 1 207 ? -1.155 -3.175 23.485 1.00 67.88 207 GLN A C 1
ATOM 1615 O O . GLN A 1 207 ? -2.312 -3.524 23.254 1.00 67.88 207 GLN A O 1
ATOM 1620 N N . GLN A 1 208 ? -0.318 -3.888 24.240 1.00 75.44 208 GLN A N 1
ATOM 1621 C CA . GLN A 1 208 ? -0.677 -5.111 24.943 1.00 75.44 208 GLN A CA 1
ATOM 1622 C C . GLN A 1 208 ? -1.687 -4.802 26.049 1.00 75.44 208 GLN A C 1
ATOM 1624 O O . GLN A 1 208 ? -2.761 -5.380 26.051 1.00 75.44 208 GLN A O 1
ATOM 1629 N N . SER A 1 209 ? -1.453 -3.770 26.866 1.00 79.00 209 SER A N 1
ATOM 1630 C CA . SER A 1 209 ? -2.427 -3.321 27.870 1.00 79.00 209 SER A CA 1
ATOM 1631 C C . SER A 1 209 ? -3.782 -2.944 27.253 1.00 79.00 209 SER A C 1
ATOM 1633 O O . SER A 1 209 ? -4.833 -3.336 27.756 1.00 79.00 209 SER A O 1
ATOM 1635 N N . LYS A 1 210 ? -3.793 -2.228 26.117 1.00 80.06 210 LYS A N 1
ATOM 1636 C CA . LYS A 1 210 ? -5.039 -1.931 25.382 1.00 80.06 210 LYS A CA 1
ATOM 1637 C C . LYS A 1 210 ? -5.718 -3.198 24.861 1.00 80.06 210 LYS A C 1
ATOM 1639 O O . LYS A 1 210 ? -6.944 -3.281 24.876 1.00 80.06 210 LYS A O 1
ATOM 1644 N N . ARG A 1 211 ? -4.938 -4.166 24.380 1.00 81.31 211 ARG A N 1
ATOM 1645 C CA . ARG A 1 211 ? -5.441 -5.462 23.920 1.00 81.31 211 ARG A CA 1
ATOM 1646 C C . ARG A 1 211 ? -6.047 -6.257 25.073 1.00 81.31 211 ARG A C 1
ATOM 1648 O O . ARG A 1 211 ? -7.174 -6.714 24.932 1.00 81.31 211 ARG A O 1
ATOM 1655 N N . ASP A 1 212 ? -5.346 -6.364 26.191 1.00 86.31 212 ASP A N 1
ATOM 1656 C CA . ASP A 1 212 ? -5.769 -7.122 27.367 1.00 86.31 212 ASP A CA 1
ATOM 1657 C C . ASP A 1 212 ? -7.040 -6.524 27.970 1.00 86.31 212 ASP A C 1
ATOM 1659 O O . ASP A 1 212 ? -7.969 -7.258 28.283 1.00 86.31 212 ASP A O 1
ATOM 1663 N N . LYS A 1 213 ? -7.159 -5.188 28.012 1.00 88.00 213 LYS A N 1
ATOM 1664 C CA . LYS A 1 213 ? -8.405 -4.507 28.407 1.00 88.00 213 LYS A CA 1
ATOM 1665 C C . LYS A 1 213 ? -9.588 -4.872 27.508 1.00 88.00 213 LYS A C 1
ATOM 1667 O O . LYS A 1 213 ? -10.699 -5.042 27.997 1.00 88.00 213 LYS A O 1
ATOM 1672 N N . LEU A 1 214 ? -9.364 -4.993 26.197 1.00 87.50 214 LEU A N 1
ATOM 1673 C CA . LEU A 1 214 ? -10.407 -5.400 25.250 1.00 87.50 214 LEU A CA 1
ATOM 1674 C C . LEU A 1 214 ? -10.760 -6.885 25.369 1.00 87.50 214 LEU A C 1
ATOM 1676 O O . LEU A 1 214 ? -11.919 -7.234 25.157 1.00 87.50 214 LEU A O 1
ATOM 1680 N N . ILE A 1 215 ? -9.785 -7.743 25.684 1.00 87.69 215 ILE A N 1
ATOM 1681 C CA . ILE A 1 215 ? -10.022 -9.164 25.960 1.00 87.69 215 ILE A CA 1
ATOM 1682 C C . ILE A 1 215 ? -10.846 -9.300 27.240 1.00 87.69 215 ILE A C 1
ATOM 1684 O O . ILE A 1 215 ? -11.946 -9.834 27.176 1.00 87.69 215 ILE A O 1
ATOM 1688 N N . ALA A 1 216 ? -10.388 -8.704 28.344 1.00 88.81 216 ALA A N 1
ATOM 1689 C CA . ALA A 1 216 ? -11.086 -8.719 29.627 1.00 88.81 216 ALA A CA 1
ATOM 1690 C C . ALA A 1 216 ? -12.526 -8.204 29.498 1.00 88.81 216 ALA A C 1
ATOM 1692 O O . ALA A 1 216 ? -13.453 -8.847 29.969 1.00 88.81 216 ALA A O 1
ATOM 1693 N N . ARG A 1 217 ? -12.741 -7.099 28.769 1.00 87.56 217 ARG A N 1
ATOM 1694 C CA . ARG A 1 217 ? -14.092 -6.577 28.499 1.00 87.56 217 ARG A CA 1
ATOM 1695 C C . ARG A 1 217 ? -14.947 -7.526 27.653 1.00 87.56 217 ARG A C 1
ATOM 1697 O O . ARG A 1 217 ? -16.158 -7.565 27.816 1.00 87.56 217 ARG A O 1
ATOM 1704 N N . GLY A 1 218 ? -14.350 -8.250 26.708 1.00 86.62 218 GLY A N 1
ATOM 1705 C CA . GLY A 1 218 ? -15.070 -9.237 25.900 1.00 86.62 218 GLY A CA 1
ATOM 1706 C C . GLY A 1 218 ? -15.379 -10.540 26.649 1.00 86.62 218 GLY A C 1
ATOM 1707 O O . GLY A 1 218 ? -16.307 -11.244 26.253 1.00 86.62 218 GLY A O 1
ATOM 1708 N N . GLU A 1 219 ? -14.616 -10.852 27.696 1.00 87.69 219 GLU A N 1
ATOM 1709 C CA . GLU A 1 219 ? -14.786 -12.006 28.594 1.00 87.69 219 GLU A CA 1
ATOM 1710 C C . GLU A 1 219 ? -15.613 -11.681 29.844 1.00 87.69 219 GLU A C 1
ATOM 1712 O O . GLU A 1 219 ? -15.926 -12.575 30.623 1.00 87.69 219 GLU A O 1
ATOM 1717 N N . ASP A 1 220 ? -15.984 -10.419 30.042 1.00 84.25 220 ASP A N 1
ATOM 1718 C CA . ASP A 1 220 ? -16.788 -9.988 31.177 1.00 84.25 220 ASP A CA 1
ATOM 1719 C C . ASP A 1 220 ? -18.214 -10.549 31.070 1.00 84.25 220 ASP A C 1
ATOM 1721 O O . ASP A 1 220 ? -18.956 -10.207 30.147 1.00 84.25 220 ASP A O 1
ATOM 1725 N N . ALA A 1 221 ? -18.610 -11.400 32.018 1.00 82.56 221 ALA A N 1
ATOM 1726 C CA . ALA A 1 221 ? -19.937 -12.017 32.048 1.00 82.56 221 ALA A CA 1
ATOM 1727 C C . ALA A 1 221 ? -21.079 -11.027 32.341 1.00 82.56 221 ALA A C 1
ATOM 1729 O O . ALA A 1 221 ? -22.227 -11.306 32.000 1.00 82.56 221 ALA A O 1
ATOM 1730 N N . GLY A 1 222 ? -20.788 -9.871 32.944 1.00 81.25 222 GLY A N 1
ATOM 1731 C CA . GLY A 1 222 ? -21.765 -8.804 33.166 1.00 81.25 222 GLY A CA 1
ATOM 1732 C C . GLY A 1 222 ? -22.096 -8.021 31.893 1.00 81.25 222 GLY A C 1
ATOM 1733 O O . GLY A 1 222 ? -23.209 -7.517 31.758 1.00 81.25 222 GLY A O 1
ATOM 1734 N N . LEU A 1 223 ? -21.158 -7.950 30.943 1.00 79.88 223 LEU A N 1
ATOM 1735 C CA . LEU A 1 223 ? -21.344 -7.266 29.655 1.00 79.88 223 LEU A CA 1
ATOM 1736 C C . LEU A 1 223 ? -21.685 -8.236 28.521 1.00 79.88 223 LEU A C 1
ATOM 1738 O O . LEU A 1 223 ? -22.437 -7.905 27.602 1.00 79.88 223 LEU A O 1
ATOM 1742 N N . ASN A 1 224 ? -21.132 -9.446 28.567 1.00 80.38 224 ASN A N 1
ATOM 1743 C CA . ASN A 1 224 ? -21.275 -10.447 27.530 1.00 80.38 224 ASN A CA 1
ATOM 1744 C C . ASN A 1 224 ? -22.135 -11.619 28.008 1.00 80.38 224 ASN A C 1
ATOM 1746 O O . AS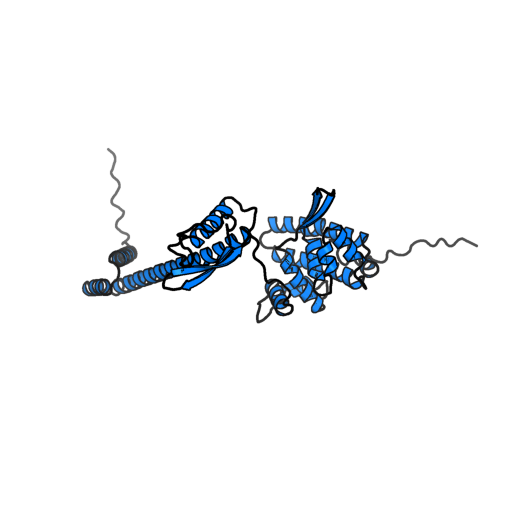N A 1 224 ? -21.637 -12.567 28.610 1.00 80.38 224 ASN A O 1
ATOM 1750 N N . GLY A 1 225 ? -23.412 -11.600 27.623 1.00 73.50 225 GLY A N 1
ATOM 1751 C CA . GLY A 1 225 ? -24.355 -12.690 27.891 1.00 73.50 225 GLY A CA 1
ATOM 1752 C C . GLY A 1 225 ? -24.013 -14.027 27.221 1.00 73.50 225 GLY A C 1
ATOM 1753 O O . GLY A 1 225 ? -24.743 -14.984 27.431 1.00 73.50 225 GLY A O 1
ATOM 1754 N N . ASP A 1 226 ? -22.937 -14.108 26.428 1.00 71.12 226 ASP A N 1
ATOM 1755 C CA . ASP A 1 226 ? -22.408 -15.364 25.882 1.00 71.12 226 ASP A CA 1
ATOM 1756 C C . ASP A 1 226 ? -21.317 -15.996 26.780 1.00 71.12 226 ASP A C 1
ATOM 1758 O O . ASP A 1 226 ? -20.791 -17.061 26.445 1.00 71.12 226 ASP A O 1
ATOM 1762 N N . VAL A 1 227 ? -20.932 -15.349 27.888 1.00 75.12 227 VAL A N 1
ATOM 1763 C CA . VAL A 1 227 ? -19.949 -15.872 28.848 1.00 75.12 227 VAL A CA 1
ATOM 1764 C C . VAL A 1 227 ? -20.678 -16.492 30.030 1.00 75.12 227 VAL A C 1
ATOM 1766 O O . VAL A 1 227 ? -21.399 -15.825 30.765 1.00 75.12 227 VAL A O 1
ATOM 1769 N N . PHE A 1 228 ? -20.443 -17.783 30.241 1.00 71.38 228 PHE A N 1
ATOM 1770 C CA . PHE A 1 228 ? -21.062 -18.548 31.314 1.00 71.38 228 PHE A CA 1
ATOM 1771 C C . PHE A 1 228 ? -20.000 -19.314 32.092 1.00 71.38 228 PHE A C 1
ATOM 1773 O O . PHE A 1 228 ? -19.055 -19.851 31.511 1.00 71.38 228 PHE A O 1
ATOM 1780 N N . ALA A 1 229 ? -20.193 -19.433 33.404 1.00 69.50 229 ALA A N 1
ATOM 1781 C CA . ALA A 1 229 ? -19.442 -20.394 34.194 1.00 69.50 229 ALA A CA 1
ATOM 1782 C C . ALA A 1 229 ? -19.880 -21.817 33.810 1.00 69.50 229 ALA A C 1
ATOM 1784 O O . ALA A 1 229 ? -21.066 -22.152 33.861 1.00 69.50 229 ALA A O 1
ATOM 1785 N N . ALA A 1 230 ? -18.933 -22.671 33.423 1.00 64.94 230 ALA A N 1
ATOM 1786 C CA . ALA A 1 230 ? -19.225 -24.076 33.171 1.00 64.94 230 ALA A CA 1
ATOM 1787 C C . ALA A 1 230 ? -19.407 -24.819 34.507 1.00 64.94 230 ALA A C 1
ATOM 1789 O O . ALA A 1 230 ? -18.503 -24.848 35.336 1.00 64.94 230 ALA A O 1
ATOM 1790 N N . ALA A 1 231 ? -20.571 -25.444 34.710 1.00 56.66 231 ALA A N 1
ATOM 1791 C CA . ALA A 1 231 ? -20.891 -26.179 35.942 1.00 56.66 231 ALA A CA 1
ATOM 1792 C C . ALA A 1 231 ? -20.231 -27.575 36.036 1.00 56.66 231 ALA A C 1
ATOM 1794 O O . ALA A 1 231 ? -20.217 -28.180 37.105 1.00 56.66 231 ALA A O 1
ATOM 1795 N N . LYS A 1 232 ? -19.710 -28.110 34.923 1.00 64.19 232 LYS A N 1
ATOM 1796 C CA . LYS A 1 232 ? -18.965 -29.381 34.838 1.00 64.19 232 LYS A CA 1
ATOM 1797 C C . LYS A 1 232 ? -17.739 -29.207 33.947 1.00 64.19 232 LYS A C 1
ATOM 1799 O O . LYS A 1 232 ? -17.741 -28.340 33.074 1.00 64.19 232 LYS A O 1
ATOM 1804 N N . SER A 1 233 ? -16.720 -30.043 34.156 1.00 61.53 233 SER A N 1
ATOM 1805 C CA . SER A 1 233 ? -15.482 -30.005 33.380 1.00 61.53 233 SER A CA 1
ATOM 1806 C C . SER A 1 233 ? -15.759 -30.245 31.894 1.00 61.53 233 SER A C 1
ATOM 1808 O O . SER A 1 233 ? -16.192 -31.313 31.465 1.00 61.53 233 SER A O 1
ATOM 1810 N N . VAL A 1 234 ? -15.511 -29.205 31.105 1.00 65.12 234 VAL A N 1
ATOM 1811 C CA . VAL A 1 234 ? -15.260 -29.315 29.669 1.00 65.12 234 VAL A CA 1
ATOM 1812 C C . VAL A 1 234 ? -13.969 -30.139 29.497 1.00 65.12 234 VAL A C 1
ATOM 1814 O O . VAL A 1 234 ? -13.093 -30.024 30.359 1.00 65.12 234 VAL A O 1
ATOM 1817 N N . PRO A 1 235 ? -13.824 -30.986 28.456 1.00 68.56 235 PRO A N 1
ATOM 1818 C CA . PRO A 1 235 ? -12.587 -31.738 28.237 1.00 68.56 235 PRO A CA 1
ATOM 1819 C C . PRO A 1 235 ? -11.359 -30.822 28.312 1.00 68.56 235 PRO A C 1
ATOM 1821 O O . PRO A 1 235 ? -11.356 -29.768 27.681 1.00 68.56 235 PRO A O 1
ATOM 1824 N N . GLU A 1 236 ? -10.311 -31.219 29.045 1.00 66.56 236 GLU A N 1
ATOM 1825 C CA . GLU A 1 236 ? -9.104 -30.389 29.256 1.00 66.56 236 GLU A CA 1
ATOM 1826 C C . GLU A 1 236 ? -8.405 -29.981 27.946 1.00 66.56 236 GLU A C 1
ATOM 1828 O O . GLU A 1 236 ? -7.663 -28.996 27.891 1.00 66.56 236 GLU A O 1
ATOM 1833 N N . THR A 1 237 ? -8.664 -30.730 26.872 1.00 69.19 237 THR A N 1
ATOM 1834 C CA . THR A 1 237 ? -8.185 -30.456 25.516 1.00 69.19 237 THR A CA 1
ATOM 1835 C C . THR A 1 237 ? -8.838 -29.218 24.894 1.00 69.19 237 THR A C 1
ATOM 1837 O O . THR A 1 237 ? -8.203 -28.533 24.093 1.00 69.19 237 THR A O 1
ATOM 1840 N N . LEU A 1 238 ? -10.076 -28.883 25.275 1.00 71.31 238 LEU A N 1
ATOM 1841 C CA . LEU A 1 238 ? -10.812 -27.737 24.747 1.00 71.31 238 LEU A CA 1
ATOM 1842 C C . LEU A 1 238 ? -10.539 -26.493 25.601 1.00 71.31 238 LEU A C 1
ATOM 1844 O O . LEU A 1 238 ? -11.261 -26.182 26.544 1.00 71.31 238 LEU A O 1
ATOM 1848 N N . ARG A 1 239 ? -9.486 -25.756 25.237 1.00 73.88 239 ARG A N 1
ATOM 1849 C CA . ARG A 1 239 ? -9.132 -24.481 25.892 1.00 73.88 239 ARG A CA 1
ATOM 1850 C C . ARG A 1 239 ? -9.862 -23.274 25.313 1.00 73.88 239 ARG A C 1
ATOM 1852 O O . ARG A 1 239 ? -10.222 -22.365 26.050 1.00 73.88 239 ARG A O 1
ATOM 1859 N N . TYR A 1 240 ? -10.067 -23.261 23.998 1.00 81.19 240 TYR A N 1
ATOM 1860 C CA . TYR A 1 240 ? -10.815 -22.223 23.297 1.00 81.19 240 TYR A CA 1
ATOM 1861 C C . TYR A 1 240 ? -11.636 -22.868 22.193 1.00 81.19 240 TYR A C 1
ATOM 1863 O O . TYR A 1 240 ? -11.165 -23.792 21.531 1.00 81.19 240 TYR A O 1
ATOM 1871 N N . GLY A 1 241 ? -12.832 -22.360 21.935 1.00 78.88 241 GLY A N 1
ATOM 1872 C CA . GLY A 1 241 ? -13.655 -22.913 20.875 1.00 78.88 241 GLY A CA 1
ATOM 1873 C C . GLY A 1 241 ? -15.036 -22.306 20.802 1.00 78.88 241 GLY A C 1
ATOM 1874 O O . GLY A 1 241 ? -15.360 -21.340 21.489 1.00 78.88 241 GLY A O 1
ATOM 1875 N N . GLN A 1 242 ? -15.848 -22.913 19.951 1.00 80.31 242 GLN A N 1
ATOM 1876 C CA . GLN A 1 242 ? -17.276 -22.668 19.876 1.00 80.31 242 GLN A CA 1
ATOM 1877 C C . GLN A 1 242 ? -18.001 -23.929 20.320 1.00 80.31 242 GLN A C 1
ATOM 1879 O O . GLN A 1 242 ? -17.677 -25.011 19.842 1.00 80.31 242 GLN A O 1
ATOM 1884 N N . ALA A 1 243 ? -18.978 -23.794 21.206 1.00 80.12 243 ALA A N 1
ATOM 1885 C CA . ALA A 1 243 ? -19.858 -24.888 21.590 1.00 80.12 243 ALA A CA 1
ATOM 1886 C C . ALA A 1 243 ? -21.241 -24.686 20.964 1.00 80.12 243 ALA A C 1
ATOM 1888 O O . ALA A 1 243 ? -21.710 -23.556 20.808 1.00 80.12 243 ALA A O 1
ATOM 1889 N N . VAL A 1 244 ? -21.888 -25.789 20.603 1.00 79.94 244 VAL A N 1
ATOM 1890 C CA . VAL A 1 244 ? -23.301 -25.825 20.231 1.00 79.94 244 VAL A CA 1
ATOM 1891 C C . VAL A 1 244 ? -24.068 -26.325 21.440 1.00 79.94 244 VAL A C 1
ATOM 1893 O O . VAL A 1 244 ? -23.858 -27.450 21.901 1.00 79.94 244 VAL A O 1
ATOM 1896 N N . PHE A 1 245 ? -24.961 -25.483 21.945 1.00 82.75 245 PHE A N 1
ATOM 1897 C CA . PHE A 1 245 ? -25.837 -25.825 23.053 1.00 82.75 245 PHE A CA 1
ATOM 1898 C C . PHE A 1 245 ? -27.209 -26.245 22.535 1.00 82.75 245 PHE A C 1
ATOM 1900 O O . PHE A 1 245 ? -27.714 -25.709 21.548 1.00 82.75 245 PHE A O 1
ATOM 1907 N N . LYS A 1 246 ? -27.831 -27.186 23.235 1.00 83.00 246 LYS A N 1
ATOM 1908 C CA . LYS A 1 246 ? -29.237 -27.546 23.075 1.00 83.00 246 LYS A CA 1
ATOM 1909 C C . LYS A 1 246 ? -29.898 -27.491 24.445 1.00 83.00 246 LYS A C 1
ATOM 1911 O O . LYS A 1 246 ? -29.306 -27.926 25.428 1.00 83.00 246 LYS A O 1
ATOM 1916 N N . VAL A 1 247 ? -31.116 -26.967 24.514 1.00 87.00 247 VAL A N 1
ATOM 1917 C CA . VAL A 1 247 ? -31.926 -27.028 25.736 1.00 87.00 247 VAL A CA 1
ATOM 1918 C C . VAL A 1 247 ? -32.797 -28.277 25.666 1.00 87.00 247 VAL A C 1
ATOM 1920 O O . VAL A 1 247 ? -33.556 -28.446 24.713 1.00 87.00 247 VAL A O 1
ATOM 1923 N N . VAL A 1 248 ? -32.653 -29.168 26.643 1.00 85.75 248 VAL A N 1
ATOM 1924 C CA . VAL A 1 248 ? -33.445 -30.398 26.782 1.00 85.75 248 VAL A CA 1
ATOM 1925 C C . VAL A 1 248 ? -33.912 -30.474 28.231 1.00 85.75 248 VAL A C 1
ATOM 1927 O O . VAL A 1 248 ? -33.096 -30.362 29.142 1.00 85.75 248 VAL A O 1
ATOM 1930 N N . ASP A 1 249 ? -35.223 -30.592 28.444 1.00 86.75 249 ASP A N 1
ATOM 1931 C CA . ASP A 1 249 ? -35.846 -30.694 29.773 1.00 86.75 249 ASP A CA 1
ATOM 1932 C C . ASP A 1 249 ? -35.419 -29.583 30.751 1.00 86.75 249 ASP A C 1
ATOM 1934 O O . ASP A 1 249 ? -35.065 -29.830 31.905 1.00 86.75 249 ASP A O 1
ATOM 1938 N N . GLY A 1 250 ? -35.384 -28.336 30.264 1.00 84.38 250 GLY A N 1
ATOM 1939 C CA . GLY A 1 250 ? -34.981 -27.167 31.056 1.00 84.38 250 GLY A CA 1
ATOM 1940 C C . GLY A 1 250 ? -33.486 -27.104 31.391 1.00 84.38 250 GLY A C 1
ATOM 1941 O O . GLY A 1 250 ? -33.069 -26.241 32.158 1.00 84.38 250 GLY A O 1
ATOM 1942 N N . LYS A 1 251 ? -32.663 -27.993 30.819 1.00 79.06 251 LYS A N 1
ATOM 1943 C CA . LYS A 1 251 ? -31.210 -28.036 31.020 1.00 79.06 251 LYS A CA 1
ATOM 1944 C C . LYS A 1 251 ? -30.480 -27.698 29.729 1.00 79.06 251 LYS A C 1
ATOM 1946 O O . LYS A 1 251 ? -30.825 -28.190 28.657 1.00 79.06 251 LYS A O 1
ATOM 1951 N N . MET A 1 252 ? -29.435 -26.885 29.838 1.00 77.94 252 MET A N 1
ATOM 1952 C CA . MET A 1 252 ? -28.534 -26.592 28.727 1.00 77.94 252 MET A CA 1
ATOM 1953 C C . MET A 1 252 ? -27.466 -27.688 28.630 1.00 77.94 252 MET A C 1
ATOM 1955 O O . MET A 1 252 ? -26.696 -27.894 29.566 1.00 77.94 252 MET A O 1
ATOM 1959 N N . VAL A 1 253 ? -27.424 -28.394 27.502 1.00 80.12 253 VAL A N 1
ATOM 1960 C CA . VAL A 1 253 ? -26.433 -29.439 27.207 1.00 80.12 253 VAL A CA 1
ATOM 1961 C C . VAL A 1 253 ? -25.576 -29.038 26.007 1.00 80.12 253 VAL A C 1
ATOM 1963 O O . VAL A 1 253 ? -26.077 -28.444 25.054 1.00 80.12 253 VAL A O 1
ATOM 1966 N N . ILE A 1 254 ? -24.280 -29.358 26.038 1.00 79.75 254 ILE A N 1
ATOM 1967 C CA . ILE A 1 254 ? -23.371 -29.174 24.895 1.00 79.75 254 ILE A CA 1
ATOM 1968 C C . ILE A 1 254 ? -23.503 -30.402 23.994 1.00 79.75 254 ILE A C 1
ATOM 1970 O O . ILE A 1 254 ? -23.226 -31.516 24.429 1.00 79.75 254 ILE A O 1
ATOM 1974 N N . VAL A 1 255 ? -23.930 -30.203 22.747 1.00 82.88 255 VAL A N 1
ATOM 1975 C CA . VAL A 1 255 ? -24.151 -31.283 21.763 1.00 82.88 255 VAL A CA 1
ATOM 1976 C C . VAL A 1 255 ? -23.061 -31.353 20.694 1.00 82.88 255 VAL A C 1
ATOM 1978 O O . VAL A 1 255 ? -23.040 -32.275 19.886 1.00 82.88 255 VAL A O 1
ATOM 1981 N N . GLY A 1 256 ? -22.144 -30.388 20.689 1.00 80.44 256 GLY A N 1
ATOM 1982 C CA . GLY A 1 256 ? -20.984 -30.366 19.810 1.00 80.44 256 GLY A CA 1
ATOM 1983 C C . GLY A 1 256 ? -20.070 -29.195 20.135 1.00 80.44 256 GLY A C 1
ATOM 1984 O O . GLY A 1 256 ? -20.496 -28.220 20.758 1.00 80.44 256 GLY A O 1
ATOM 1985 N N . TYR A 1 257 ? -18.814 -29.284 19.713 1.00 81.75 257 TYR A N 1
ATOM 1986 C CA . TYR A 1 257 ? -17.855 -28.197 19.854 1.00 81.75 257 TYR A CA 1
ATOM 1987 C C . TYR A 1 257 ? -16.896 -28.136 18.665 1.00 81.75 257 TYR A C 1
ATOM 1989 O O . TYR A 1 257 ? -16.757 -29.078 17.887 1.00 81.75 257 TYR A O 1
ATOM 1997 N N . THR A 1 258 ? -16.265 -26.982 18.493 1.00 82.00 258 THR A N 1
ATOM 1998 C CA . THR A 1 258 ? -15.231 -26.732 17.494 1.00 82.00 258 THR A CA 1
ATOM 1999 C C . THR A 1 258 ? -14.075 -26.015 18.161 1.00 82.00 258 THR A C 1
ATOM 2001 O O . THR A 1 258 ? -14.219 -24.864 18.581 1.00 82.00 258 THR A O 1
ATOM 2004 N N . ASP A 1 259 ? -12.928 -26.677 18.203 1.00 80.44 259 ASP A N 1
ATOM 2005 C CA . ASP A 1 259 ? -11.707 -26.137 18.786 1.00 80.44 259 ASP A CA 1
ATOM 2006 C C . ASP A 1 259 ? -11.232 -24.913 18.005 1.00 80.44 259 ASP A C 1
ATOM 2008 O O . ASP A 1 259 ? -11.210 -24.874 16.768 1.00 80.44 259 ASP A O 1
ATOM 2012 N N . TRP A 1 260 ? -10.840 -23.880 18.738 1.00 81.75 260 TRP A N 1
ATOM 2013 C CA . TRP A 1 260 ? -10.210 -22.689 18.197 1.00 81.75 260 TRP A CA 1
ATOM 2014 C C . TRP A 1 260 ? -8.773 -22.600 18.699 1.00 81.75 260 TRP A C 1
ATOM 2016 O O . TRP A 1 260 ? -8.480 -22.805 19.872 1.00 81.75 260 TRP A O 1
ATOM 2026 N N . GLY A 1 261 ? -7.860 -22.190 17.818 1.00 79.56 261 GLY A N 1
ATOM 2027 C CA . GLY A 1 261 ? -6.562 -21.700 18.268 1.00 79.56 261 GLY A CA 1
ATOM 2028 C C . GLY A 1 261 ? -6.722 -20.397 19.059 1.00 79.56 261 GLY A C 1
ATOM 2029 O O . GLY A 1 261 ? -7.596 -19.580 18.749 1.00 79.56 261 GLY A O 1
ATOM 2030 N N . ARG A 1 262 ? -5.827 -20.160 20.026 1.00 80.44 262 ARG A N 1
ATOM 2031 C CA . ARG A 1 262 ? -5.801 -18.952 20.874 1.00 80.44 262 ARG A CA 1
ATOM 2032 C C . ARG A 1 262 ? -5.968 -17.652 20.078 1.00 80.44 262 ARG A C 1
ATOM 2034 O O . ARG A 1 262 ? -6.765 -16.799 20.441 1.00 80.44 262 ARG A O 1
ATOM 2041 N N . ALA A 1 263 ? -5.287 -17.525 18.938 1.00 76.00 263 ALA A N 1
ATOM 2042 C CA . ALA A 1 263 ? -5.374 -16.328 18.100 1.00 76.00 263 ALA A CA 1
ATOM 2043 C C . ALA A 1 263 ? -6.786 -16.080 17.530 1.00 76.00 263 ALA A C 1
ATOM 2045 O O . ALA A 1 263 ? -7.254 -14.941 17.470 1.00 76.00 263 ALA A O 1
ATOM 2046 N N . LYS A 1 264 ? -7.485 -17.143 17.115 1.00 79.06 264 LYS A N 1
ATOM 2047 C CA . LYS A 1 264 ? -8.858 -17.049 16.597 1.00 79.06 264 LYS A CA 1
ATOM 2048 C C . LYS A 1 264 ? -9.819 -16.612 17.703 1.00 79.06 264 LYS A C 1
ATOM 2050 O O . LYS A 1 264 ? -10.657 -15.744 17.466 1.00 79.06 264 LYS A O 1
ATOM 2055 N N . TYR A 1 265 ? -9.639 -17.166 18.898 1.00 84.69 265 TYR A N 1
ATOM 2056 C CA . TYR A 1 265 ? -10.392 -16.791 20.087 1.00 84.69 265 TYR A CA 1
ATOM 2057 C C . TYR A 1 265 ? -10.165 -15.332 20.489 1.00 84.69 265 TYR A C 1
ATOM 2059 O O . TYR A 1 265 ? -11.120 -14.563 20.548 1.00 84.69 265 TYR A O 1
ATOM 2067 N N . GLU A 1 266 ? -8.915 -14.901 20.657 1.00 84.62 266 GLU A N 1
ATOM 2068 C CA . GLU A 1 266 ? -8.625 -13.526 21.073 1.00 84.62 266 GLU A CA 1
ATOM 2069 C C . GLU A 1 266 ? -9.182 -12.501 20.074 1.00 84.62 266 GLU A C 1
ATOM 2071 O O . GLU A 1 266 ? -9.731 -11.480 20.473 1.00 84.62 266 GLU A O 1
ATOM 2076 N N . ASN A 1 267 ? -9.119 -12.768 18.765 1.00 80.81 267 ASN A N 1
ATOM 2077 C CA . ASN A 1 267 ? -9.750 -11.896 17.769 1.00 80.81 267 ASN A CA 1
ATOM 2078 C C . ASN A 1 267 ? -11.274 -11.829 17.911 1.00 80.81 267 ASN A C 1
ATOM 2080 O O . ASN A 1 267 ? -11.865 -10.758 17.733 1.00 80.81 267 ASN A O 1
ATOM 2084 N N . TYR A 1 268 ? -11.910 -12.965 18.197 1.00 84.94 268 TYR A N 1
ATOM 2085 C CA . TYR A 1 268 ? -13.344 -13.027 18.443 1.00 84.94 268 TYR A CA 1
ATOM 2086 C C . TYR A 1 268 ? -13.723 -12.180 19.665 1.00 84.94 268 TYR A C 1
ATOM 2088 O O . TYR A 1 268 ? -14.605 -11.323 19.559 1.00 84.94 268 TYR A O 1
ATOM 2096 N N . VAL A 1 269 ? -13.007 -12.356 20.776 1.00 85.56 269 VAL A N 1
ATOM 2097 C CA . VAL A 1 269 ? -13.246 -11.639 22.034 1.00 85.56 269 VAL A CA 1
ATOM 2098 C C . VAL A 1 269 ? -12.935 -10.149 21.901 1.00 85.56 269 VAL A C 1
ATOM 2100 O O . VAL A 1 269 ? -13.763 -9.324 22.267 1.00 85.56 269 VAL A O 1
ATOM 2103 N N . ILE A 1 270 ? -11.819 -9.760 21.276 1.00 86.06 270 ILE A N 1
ATOM 2104 C CA . ILE A 1 270 ? -11.478 -8.344 21.039 1.00 86.06 270 ILE A CA 1
ATOM 2105 C C . ILE A 1 270 ? -12.559 -7.646 20.212 1.00 86.06 270 ILE A C 1
ATOM 2107 O O . ILE A 1 270 ? -12.887 -6.484 20.458 1.00 86.06 270 ILE A O 1
ATOM 2111 N N . ARG A 1 271 ? -13.127 -8.332 19.213 1.00 85.50 271 ARG A N 1
ATOM 2112 C CA . ARG A 1 271 ? -14.233 -7.785 18.418 1.00 85.50 271 ARG A CA 1
ATOM 2113 C C . ARG A 1 271 ? -15.467 -7.526 19.285 1.00 85.50 271 ARG A C 1
ATOM 2115 O O . ARG A 1 271 ? -16.121 -6.507 19.076 1.00 85.50 271 ARG A O 1
ATOM 2122 N N . ARG A 1 272 ? -15.765 -8.411 20.242 1.00 85.31 272 ARG A N 1
ATOM 2123 C CA . ARG A 1 272 ? -16.842 -8.222 21.226 1.00 85.31 272 ARG A CA 1
ATOM 2124 C C . ARG A 1 272 ? -16.524 -7.075 22.186 1.00 85.31 272 ARG A C 1
ATOM 2126 O O . ARG A 1 272 ? -17.315 -6.145 22.263 1.00 85.31 272 ARG A O 1
ATOM 2133 N N . GLY A 1 273 ? -15.336 -7.055 22.792 1.00 86.50 273 GLY A N 1
ATOM 2134 C CA . GLY A 1 273 ? -14.902 -5.978 23.689 1.00 86.50 273 GLY A CA 1
ATOM 2135 C C . GLY A 1 273 ? -14.969 -4.590 23.044 1.00 86.50 273 GLY A C 1
ATOM 2136 O O . GLY A 1 273 ? -15.441 -3.641 23.661 1.00 86.50 273 GLY A O 1
ATOM 2137 N N . ARG A 1 274 ? -14.599 -4.467 21.759 1.00 88.38 274 ARG A N 1
ATOM 2138 C CA . ARG A 1 274 ? -14.749 -3.213 20.993 1.00 88.38 274 ARG A CA 1
ATOM 2139 C C . ARG A 1 274 ? -16.200 -2.808 20.755 1.00 88.38 274 ARG A C 1
ATOM 2141 O O . ARG A 1 274 ? -16.463 -1.621 20.595 1.00 88.38 274 ARG A O 1
ATOM 2148 N N . LYS A 1 275 ? -17.118 -3.771 20.639 1.00 88.31 275 LYS A N 1
ATOM 2149 C CA . LYS A 1 275 ? -18.548 -3.484 20.483 1.00 88.31 275 LYS A CA 1
ATOM 2150 C C . LYS A 1 275 ? -19.079 -2.838 21.761 1.00 88.31 275 LYS A C 1
ATOM 2152 O O . LYS A 1 275 ? -19.634 -1.753 21.670 1.00 88.31 275 LYS A O 1
ATOM 2157 N N . PHE A 1 276 ? -18.795 -3.444 22.913 1.00 85.88 276 PHE A N 1
ATOM 2158 C CA . PHE A 1 276 ? -19.188 -2.901 24.214 1.00 85.88 276 PHE A CA 1
ATOM 2159 C C . PHE A 1 276 ? -18.540 -1.546 24.484 1.00 85.88 276 PHE A C 1
ATOM 2161 O O . PHE A 1 276 ? -19.225 -0.609 24.857 1.00 85.88 276 PHE A O 1
ATOM 2168 N N . GLN A 1 277 ? -17.254 -1.385 24.159 1.00 87.94 277 GLN A N 1
ATOM 2169 C CA . GLN A 1 277 ? -16.600 -0.081 24.278 1.00 87.94 277 GLN A CA 1
ATOM 2170 C C . GLN A 1 277 ? -17.315 1.017 23.484 1.00 87.94 277 GLN A C 1
ATOM 2172 O O . GLN A 1 277 ? -17.516 2.105 24.000 1.00 87.94 277 GLN A O 1
ATOM 2177 N N . LYS A 1 278 ? -17.748 0.733 22.253 1.00 87.75 278 LYS A N 1
ATOM 2178 C CA . LYS A 1 278 ? -18.506 1.707 21.457 1.00 87.75 278 LYS A CA 1
ATOM 2179 C C . LYS A 1 278 ? -19.895 1.998 22.025 1.00 87.75 278 LYS A C 1
ATOM 2181 O O . LYS A 1 278 ? -20.398 3.098 21.822 1.00 87.75 278 LYS A O 1
ATOM 2186 N N . GLU A 1 279 ? -20.538 1.014 22.644 1.00 85.50 279 GLU A N 1
ATOM 2187 C CA . GLU A 1 279 ? -21.837 1.189 23.302 1.00 85.50 279 GLU A CA 1
ATOM 2188 C C . GLU A 1 279 ? -21.698 2.064 24.556 1.00 85.50 279 GLU A C 1
ATOM 2190 O O . GLU A 1 279 ? -22.507 2.975 24.737 1.00 85.50 279 GLU A O 1
ATOM 2195 N N . ASP A 1 280 ? -20.625 1.882 25.330 1.00 84.25 280 ASP A N 1
ATOM 2196 C CA . ASP A 1 280 ? -20.279 2.736 26.472 1.00 84.25 280 ASP A CA 1
ATOM 2197 C C . ASP A 1 280 ? -19.957 4.163 26.010 1.00 84.25 280 ASP A C 1
ATOM 2199 O O . ASP A 1 280 ? -20.568 5.114 26.487 1.00 84.25 280 ASP A O 1
ATOM 2203 N N . ASP A 1 281 ? -19.069 4.316 25.018 1.00 87.06 281 ASP A N 1
ATOM 2204 C CA . ASP A 1 281 ? -18.680 5.624 24.473 1.00 87.06 281 ASP A CA 1
ATOM 2205 C C . ASP A 1 281 ? -19.905 6.385 23.929 1.00 87.06 281 ASP A C 1
ATOM 2207 O O . ASP A 1 281 ? -20.020 7.601 24.082 1.00 87.06 281 ASP A O 1
ATOM 2211 N N . LYS A 1 282 ? -20.856 5.672 23.309 1.00 86.12 282 LYS A N 1
ATOM 2212 C CA . LYS A 1 282 ? -22.115 6.253 22.824 1.00 86.12 282 LYS A CA 1
ATOM 2213 C C . LYS A 1 282 ? -23.048 6.638 23.972 1.00 86.12 282 LYS A C 1
ATOM 2215 O O . LYS A 1 282 ? -23.703 7.673 23.886 1.00 86.12 282 LYS A O 1
ATOM 2220 N N . SER A 1 283 ? -23.140 5.810 25.009 1.00 79.06 283 SER A N 1
ATOM 2221 C CA . SER A 1 283 ? -23.960 6.099 26.191 1.00 79.06 283 SER A CA 1
ATOM 2222 C C . SER A 1 283 ? -23.434 7.333 26.917 1.00 79.06 283 SER A C 1
ATOM 2224 O O . SER A 1 283 ? -24.210 8.248 27.175 1.00 79.06 283 SER A O 1
ATOM 2226 N N . GLN A 1 284 ? -22.114 7.421 27.099 1.00 83.62 284 GLN A N 1
ATOM 2227 C CA . GLN A 1 284 ? -21.462 8.586 27.685 1.00 83.62 284 GLN A CA 1
ATOM 2228 C C . GLN A 1 284 ? -21.688 9.843 26.841 1.00 83.62 284 GLN A C 1
ATOM 2230 O O . GLN A 1 284 ? -22.132 10.857 27.363 1.00 83.62 284 GLN A O 1
ATOM 2235 N N . ALA A 1 285 ? -21.481 9.773 25.522 1.00 83.94 285 ALA A N 1
ATOM 2236 C CA . ALA A 1 285 ? -21.719 10.919 24.644 1.00 83.94 285 ALA A CA 1
ATOM 2237 C C . ALA A 1 285 ? -23.182 11.404 24.676 1.00 83.94 285 ALA A C 1
ATOM 2239 O O . ALA A 1 285 ? -23.441 12.602 24.572 1.00 83.94 285 ALA A O 1
ATOM 2240 N N . ASN A 1 286 ? -24.147 10.490 24.827 1.00 83.94 286 ASN A N 1
ATOM 2241 C CA . ASN A 1 286 ? -25.556 10.849 24.983 1.00 83.94 286 ASN A CA 1
ATOM 2242 C C . ASN A 1 286 ? -25.837 11.513 26.339 1.00 83.94 286 ASN A C 1
ATOM 2244 O O . ASN A 1 286 ? -26.633 12.450 26.392 1.00 83.94 286 ASN A O 1
ATOM 2248 N N . GLU A 1 287 ? -25.215 11.040 27.421 1.00 81.12 287 GLU A N 1
ATOM 2249 C CA . GLU A 1 287 ? -25.326 11.665 28.743 1.00 81.12 287 GLU A CA 1
ATOM 2250 C C . GLU A 1 287 ? -24.699 13.058 28.757 1.00 81.12 287 GLU A C 1
ATOM 2252 O O . GLU A 1 287 ? -25.353 14.006 29.190 1.00 81.12 287 GLU A O 1
ATOM 2257 N N . ASP A 1 288 ? -23.501 13.205 28.192 1.00 81.50 288 ASP A N 1
ATOM 2258 C CA . ASP A 1 288 ? -22.808 14.488 28.067 1.00 81.50 288 ASP A CA 1
ATOM 2259 C C . ASP A 1 288 ? -23.644 15.480 27.239 1.00 81.50 288 ASP A C 1
ATOM 2261 O O . ASP A 1 288 ? -23.827 16.634 27.630 1.00 81.50 288 ASP A O 1
ATOM 2265 N N . ALA A 1 289 ? -24.237 15.028 26.126 1.00 80.19 289 ALA A N 1
ATOM 2266 C CA . ALA A 1 289 ? -25.135 15.846 25.311 1.00 80.19 289 ALA A CA 1
ATOM 2267 C C . ALA A 1 289 ? -26.429 16.223 26.053 1.00 80.19 289 ALA A C 1
ATOM 2269 O O . ALA A 1 289 ? -26.916 17.350 25.919 1.00 80.19 289 ALA A O 1
ATOM 2270 N N . ARG A 1 290 ? -26.993 15.306 26.853 1.00 81.06 290 ARG A N 1
ATOM 2271 C CA . ARG A 1 290 ? -28.163 15.595 27.693 1.00 81.06 290 ARG A CA 1
ATOM 2272 C C . ARG A 1 290 ? -27.823 16.644 28.746 1.00 81.06 290 ARG A C 1
ATOM 2274 O O . ARG A 1 290 ? -28.610 17.566 28.942 1.00 81.06 290 ARG A O 1
ATOM 2281 N N . GLN A 1 291 ? -26.668 16.518 29.394 1.00 77.44 291 GLN A N 1
ATOM 2282 C CA . GLN A 1 291 ? -26.229 17.461 30.414 1.00 77.44 291 GLN A CA 1
ATOM 2283 C C . GLN A 1 291 ? -25.971 18.846 29.818 1.00 77.44 291 GLN A C 1
ATOM 2285 O O . GLN A 1 291 ? -26.471 19.831 30.351 1.00 77.44 291 GLN A O 1
ATOM 2290 N N . ALA A 1 292 ? -25.300 18.923 28.667 1.00 78.62 292 ALA A N 1
ATOM 2291 C CA . ALA A 1 292 ? -25.080 20.185 27.963 1.00 78.62 292 ALA A CA 1
ATOM 2292 C C . ALA A 1 292 ? -26.398 20.882 27.579 1.00 78.62 292 ALA A C 1
ATOM 2294 O O . ALA A 1 292 ? -26.498 22.104 27.667 1.00 78.62 292 ALA A O 1
ATOM 2295 N N . LYS A 1 293 ? -27.429 20.115 27.191 1.00 79.19 293 LYS A N 1
ATOM 2296 C CA . LYS A 1 293 ? -28.764 20.666 26.922 1.00 79.19 293 LYS A CA 1
ATOM 2297 C C . LYS A 1 293 ? -29.427 21.211 28.190 1.00 79.19 293 LYS A C 1
ATOM 2299 O O . LYS A 1 293 ? -29.947 22.318 28.157 1.00 79.19 293 LYS A O 1
ATOM 2304 N N . LEU A 1 294 ? -29.386 20.462 29.294 1.00 75.06 294 LEU A N 1
ATOM 2305 C CA . LEU A 1 294 ? -29.939 20.913 30.578 1.00 75.06 294 LEU A CA 1
ATOM 2306 C C . LEU A 1 294 ? -29.248 22.189 31.075 1.00 75.06 294 LEU A C 1
ATOM 2308 O O . LEU A 1 294 ? -29.920 23.101 31.551 1.00 75.06 294 LEU A O 1
ATOM 2312 N N . ASP A 1 295 ? -27.926 22.273 30.921 1.00 73.75 295 ASP A N 1
ATOM 2313 C CA . ASP A 1 295 ? -27.150 23.457 31.292 1.00 73.75 295 ASP A CA 1
ATOM 2314 C C . ASP A 1 295 ? -27.519 24.671 30.407 1.00 73.75 295 ASP A C 1
ATOM 2316 O O . ASP A 1 295 ? -27.655 25.787 30.913 1.00 73.75 295 ASP A O 1
ATOM 2320 N N . ALA A 1 296 ? -27.746 24.468 29.102 1.00 73.50 296 ALA A N 1
ATOM 2321 C CA . ALA A 1 296 ? -28.190 25.522 28.183 1.00 73.50 296 ALA A CA 1
ATOM 2322 C C . ALA A 1 296 ? -29.630 25.997 28.462 1.00 73.50 296 ALA A C 1
ATOM 2324 O O . ALA A 1 296 ? -29.892 27.201 28.461 1.00 73.50 296 ALA A O 1
ATOM 2325 N N . ASP A 1 297 ? -30.551 25.069 28.739 1.00 70.62 297 ASP A N 1
ATOM 2326 C CA . ASP A 1 297 ? -31.935 25.385 29.108 1.00 70.62 297 ASP A CA 1
ATOM 2327 C C . ASP A 1 297 ? -31.976 26.177 30.430 1.00 70.62 297 ASP A C 1
ATOM 2329 O O . ASP A 1 297 ? -32.707 27.163 30.537 1.00 70.62 297 ASP A O 1
ATOM 2333 N N . ALA A 1 298 ? -31.135 25.819 31.409 1.00 65.38 298 ALA A N 1
ATOM 2334 C CA . ALA A 1 298 ? -31.000 26.568 32.658 1.00 65.38 298 ALA A CA 1
ATOM 2335 C C . ALA A 1 298 ? -30.476 27.997 32.430 1.00 65.38 298 ALA A C 1
ATOM 2337 O O . ALA A 1 298 ? -31.018 28.945 32.999 1.00 65.38 298 ALA A O 1
ATOM 2338 N N . LEU A 1 299 ? -29.457 28.170 31.580 1.00 65.56 299 LEU A N 1
ATOM 2339 C CA . LEU A 1 299 ? -28.886 29.487 31.286 1.00 65.56 299 LEU A CA 1
ATOM 2340 C C . LEU A 1 299 ? -29.893 30.420 30.594 1.00 65.56 299 LEU A C 1
ATOM 2342 O O . LEU A 1 299 ? -29.974 31.589 30.962 1.00 65.56 299 LEU A O 1
ATOM 2346 N N . ASN A 1 300 ? -30.684 29.908 29.646 1.00 65.94 300 ASN A N 1
ATOM 2347 C CA . ASN A 1 300 ? -31.691 30.696 28.923 1.00 65.94 300 ASN A CA 1
ATOM 2348 C C . ASN A 1 300 ? -32.803 31.241 29.831 1.00 65.94 300 ASN A C 1
ATOM 2350 O O . ASN A 1 300 ? -33.294 32.338 29.594 1.00 65.94 300 ASN A O 1
ATOM 2354 N N . VAL A 1 301 ? -33.198 30.498 30.867 1.00 62.03 301 VAL A N 1
ATOM 2355 C CA . VAL A 1 301 ? -34.212 30.959 31.832 1.00 62.03 301 VAL A CA 1
ATOM 2356 C C . VAL A 1 301 ? -33.651 32.032 32.767 1.00 62.03 301 VAL A C 1
ATOM 2358 O O . VAL A 1 301 ? -34.361 32.957 33.151 1.00 62.03 301 VAL A O 1
ATOM 2361 N N . ILE A 1 302 ? -32.368 31.938 33.123 1.00 61.03 302 ILE A N 1
ATOM 2362 C CA . ILE A 1 302 ? -31.717 32.916 34.006 1.00 61.03 302 ILE A CA 1
ATOM 2363 C C . ILE A 1 302 ? -31.512 34.257 33.291 1.00 61.03 302 ILE A C 1
ATOM 2365 O O . ILE A 1 302 ? -31.645 35.304 33.917 1.00 61.03 302 ILE A O 1
ATOM 2369 N N . THR A 1 303 ? -31.211 34.251 31.989 1.00 60.09 303 THR A N 1
ATOM 2370 C CA . THR A 1 303 ? -30.951 35.477 31.216 1.00 60.09 303 THR A CA 1
ATOM 2371 C C . THR A 1 303 ? -32.212 36.217 30.756 1.00 60.09 303 THR A C 1
ATOM 2373 O O . THR A 1 303 ? -32.099 37.359 30.321 1.00 60.09 303 THR A O 1
ATOM 2376 N N . SER A 1 304 ? -33.406 35.622 30.870 1.00 54.38 304 SER A N 1
ATOM 2377 C CA . SER A 1 304 ? -34.682 36.226 30.447 1.00 54.38 304 SER A CA 1
ATOM 2378 C C . SER A 1 304 ? -35.483 36.896 31.580 1.00 54.38 304 SER A C 1
ATOM 2380 O O . SER A 1 304 ? -36.710 36.825 31.572 1.00 54.38 304 SER A O 1
ATOM 2382 N N . ASP A 1 305 ? -34.817 37.518 32.562 1.00 58.06 305 ASP A N 1
ATOM 2383 C CA . ASP A 1 305 ? -35.437 38.105 33.772 1.00 58.06 305 ASP A CA 1
ATOM 2384 C C . ASP A 1 305 ? -36.304 37.105 34.562 1.00 58.06 305 ASP A C 1
ATOM 2386 O O . ASP A 1 305 ? -37.403 37.410 35.038 1.00 58.06 305 ASP A O 1
ATOM 2390 N N . GLY A 1 306 ? -35.817 35.867 34.685 1.00 54.81 306 GLY A N 1
ATOM 2391 C CA . GLY A 1 306 ? -36.589 34.789 35.284 1.00 54.81 306 GLY A CA 1
ATOM 2392 C C . GLY A 1 306 ? -36.887 35.006 36.766 1.00 54.81 306 GLY A C 1
ATOM 2393 O O . GLY A 1 306 ? -35.987 35.098 37.602 1.00 54.81 306 GLY A O 1
ATOM 2394 N N . THR A 1 307 ? -38.175 35.064 37.106 1.00 60.91 307 THR A N 1
ATOM 2395 C CA . THR A 1 307 ? -38.652 35.149 38.490 1.00 60.91 307 THR A CA 1
ATOM 2396 C C . THR A 1 307 ? -38.338 33.863 39.263 1.00 60.91 307 THR A C 1
ATOM 2398 O O . THR A 1 307 ? -38.093 32.799 38.691 1.00 60.91 307 THR A O 1
ATOM 2401 N N . GLN A 1 308 ? -38.385 33.937 40.596 1.00 60.91 308 GLN A N 1
ATOM 2402 C CA . GLN A 1 308 ? -38.173 32.799 41.502 1.00 60.91 308 GLN A CA 1
ATOM 2403 C C . GLN A 1 308 ? -39.064 31.581 41.155 1.00 60.91 308 GLN A C 1
ATOM 2405 O O . GLN A 1 308 ? -38.656 30.433 41.341 1.00 60.91 308 GLN A O 1
ATOM 2410 N N . ASP A 1 309 ? -40.231 31.834 40.555 1.00 61.81 309 ASP A N 1
ATOM 2411 C CA . ASP A 1 309 ? -41.176 30.823 40.074 1.00 61.81 309 ASP A CA 1
ATOM 2412 C C . ASP A 1 309 ? -40.664 30.044 38.849 1.00 61.81 309 ASP A C 1
ATOM 2414 O O . ASP A 1 309 ? -40.942 28.853 38.710 1.00 61.81 309 ASP A O 1
ATOM 2418 N N . GLN A 1 310 ? -39.865 30.665 37.976 1.00 62.97 310 GLN A N 1
ATOM 2419 C CA . GLN A 1 310 ? -39.284 29.992 36.806 1.00 62.97 310 GLN A CA 1
ATOM 2420 C C . GLN A 1 310 ? -38.128 29.061 37.196 1.00 62.97 310 GLN A C 1
ATOM 2422 O O . GLN A 1 310 ? -37.989 27.967 36.646 1.00 62.97 310 GLN A O 1
ATOM 2427 N N . VAL A 1 311 ? -37.347 29.440 38.213 1.00 62.47 311 VAL A N 1
ATOM 2428 C CA . VAL A 1 311 ? -36.332 28.563 38.821 1.00 62.47 311 VAL A CA 1
ATOM 2429 C C . VA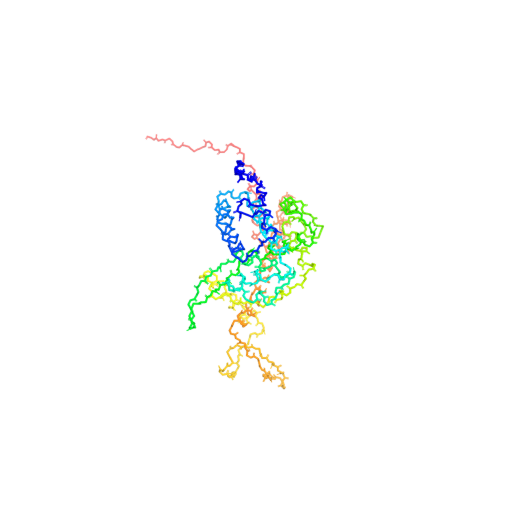L A 1 311 ? -36.994 27.356 39.495 1.00 62.47 311 VAL A C 1
ATOM 2431 O O . VAL A 1 311 ? -36.514 26.229 39.361 1.00 62.47 311 VAL A O 1
ATOM 2434 N N . ALA A 1 312 ? -38.130 27.563 40.170 1.00 65.62 312 ALA A N 1
ATOM 2435 C CA . ALA A 1 312 ? -38.916 26.473 40.742 1.00 65.62 312 ALA A CA 1
ATOM 2436 C C . ALA A 1 312 ? -39.476 25.531 39.656 1.00 65.62 312 ALA A C 1
ATOM 2438 O O . ALA A 1 312 ? -39.401 24.310 39.816 1.00 65.62 312 ALA A O 1
ATOM 2439 N N . ALA A 1 313 ? -39.944 26.071 38.524 1.00 66.88 313 ALA A N 1
ATOM 2440 C CA . ALA A 1 313 ? -40.431 25.282 37.391 1.00 66.88 313 ALA A CA 1
ATOM 2441 C C . ALA A 1 313 ? -39.338 24.399 36.752 1.00 66.88 313 ALA A C 1
ATOM 2443 O O . ALA A 1 313 ? -39.614 23.254 36.395 1.00 66.88 313 ALA A O 1
ATOM 2444 N N . LEU A 1 314 ? -38.086 24.870 36.664 1.00 64.00 314 LEU A N 1
ATOM 2445 C CA . LEU A 1 314 ? -36.954 24.073 36.162 1.00 64.00 314 LEU A CA 1
ATOM 2446 C C . LEU A 1 314 ? -36.599 22.896 37.079 1.00 64.00 314 LEU A C 1
ATOM 2448 O O . LEU A 1 314 ? -36.347 21.787 36.605 1.00 64.00 314 LEU A O 1
ATOM 2452 N N . ILE A 1 315 ? -36.619 23.117 38.395 1.00 65.81 315 ILE A N 1
ATOM 2453 C CA . ILE A 1 315 ? -36.404 22.047 39.379 1.00 65.81 315 ILE A CA 1
ATOM 2454 C C . ILE A 1 315 ? -37.537 21.016 39.275 1.00 65.81 315 ILE A C 1
ATOM 2456 O O . ILE A 1 315 ? -37.286 19.811 39.312 1.00 65.81 315 ILE A O 1
ATOM 2460 N N . GLN A 1 316 ? -38.775 21.472 39.073 1.00 71.19 316 GLN A N 1
ATOM 2461 C CA . GLN A 1 316 ? -39.937 20.600 38.897 1.00 71.19 316 GLN A CA 1
ATOM 2462 C C . GLN A 1 316 ? -39.911 19.831 37.561 1.00 71.19 316 GLN A C 1
ATOM 2464 O O . GLN A 1 316 ? -40.393 18.701 37.500 1.00 71.19 316 GLN A O 1
ATOM 2469 N N . ALA A 1 317 ? -39.287 20.390 36.519 1.00 64.06 317 ALA A N 1
ATOM 2470 C CA . ALA A 1 317 ? -39.029 19.735 35.233 1.00 64.06 317 ALA A CA 1
ATOM 2471 C C . ALA A 1 317 ? -37.843 18.744 35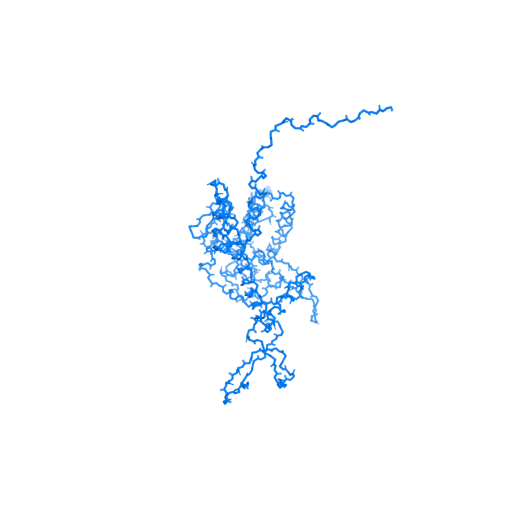.259 1.00 64.06 317 ALA A C 1
ATOM 2473 O O . ALA A 1 317 ? -37.539 18.118 34.242 1.00 64.06 317 ALA A O 1
ATOM 2474 N N . GLY A 1 318 ? -37.185 18.568 36.412 1.00 63.91 318 GLY A N 1
ATOM 2475 C CA . GLY A 1 318 ? -36.127 17.576 36.612 1.00 63.91 318 GLY A CA 1
ATOM 2476 C C . GLY A 1 318 ? -34.712 18.061 36.292 1.00 63.91 318 GLY A C 1
ATOM 2477 O O . GLY A 1 318 ? -33.813 17.231 36.146 1.00 63.91 318 GLY A O 1
ATOM 2478 N N . VAL A 1 319 ? -34.486 19.377 36.191 1.00 67.56 319 VAL A N 1
ATOM 2479 C CA . VAL A 1 319 ? -33.132 19.931 36.047 1.00 67.56 319 VAL A CA 1
ATOM 2480 C C . VAL A 1 319 ? -32.383 19.808 37.386 1.00 67.56 319 VAL A C 1
ATOM 2482 O O . VAL A 1 319 ? -32.891 20.271 38.412 1.00 67.56 319 VAL A O 1
ATOM 2485 N N . PRO A 1 320 ? -31.179 19.203 37.417 1.00 67.94 320 PRO A N 1
ATOM 2486 C CA . PRO A 1 320 ? -30.389 19.078 38.638 1.00 67.94 320 PRO A CA 1
ATOM 2487 C C . PRO A 1 320 ? -30.050 20.440 39.256 1.00 67.94 320 PRO A C 1
ATOM 2489 O O . PRO A 1 320 ? -29.680 21.389 38.563 1.00 67.94 320 PRO A O 1
ATOM 2492 N N . LYS A 1 321 ? -30.147 20.540 40.584 1.00 66.50 321 LYS A N 1
ATOM 2493 C CA . LYS A 1 321 ? -29.938 21.797 41.324 1.00 66.50 321 LYS A CA 1
ATOM 2494 C C . LYS A 1 321 ? -28.536 22.387 41.115 1.00 66.50 321 LYS A C 1
ATOM 2496 O O . LYS A 1 321 ? -28.383 23.605 41.100 1.00 66.50 321 LYS A O 1
ATOM 2501 N N . ASP A 1 322 ? -27.527 21.540 40.936 1.00 69.75 322 ASP A N 1
ATOM 2502 C CA . ASP A 1 322 ? -26.145 21.943 40.672 1.00 69.75 322 ASP A CA 1
ATOM 2503 C C . ASP A 1 322 ? -25.969 22.549 39.269 1.00 69.75 322 ASP A C 1
ATOM 2505 O O . ASP A 1 322 ? -25.224 23.515 39.117 1.00 69.75 322 ASP A O 1
ATOM 2509 N N . ALA A 1 323 ? -26.698 22.056 38.262 1.00 62.44 323 ALA A N 1
ATOM 2510 C CA . ALA A 1 323 ? -26.718 22.641 36.919 1.00 62.44 323 ALA A CA 1
ATOM 2511 C C . ALA A 1 323 ? -27.287 24.069 36.934 1.00 62.44 323 ALA A C 1
ATOM 2513 O O . ALA A 1 323 ? -26.689 24.990 36.376 1.00 62.44 323 ALA A O 1
ATOM 2514 N N . VAL A 1 324 ? -28.385 24.279 37.670 1.00 64.06 324 VAL A N 1
ATOM 2515 C CA . VAL A 1 324 ? -28.979 25.612 37.868 1.00 64.06 324 VAL A CA 1
ATOM 2516 C C . VAL A 1 324 ? -27.997 26.549 38.580 1.00 64.06 324 VAL A C 1
ATOM 2518 O O . VAL A 1 324 ? -27.807 27.688 38.162 1.00 64.06 324 VAL A O 1
ATOM 2521 N N . GLN A 1 325 ? -27.312 26.069 39.622 1.00 67.25 325 GLN A N 1
ATOM 2522 C CA . GLN A 1 325 ? -26.322 26.866 40.355 1.00 67.25 325 GLN A CA 1
ATOM 2523 C C . GLN A 1 325 ? -25.110 27.252 39.497 1.00 67.25 325 GLN A C 1
ATOM 2525 O O . GLN A 1 325 ? -24.659 28.395 39.576 1.00 67.25 325 GLN A O 1
ATOM 2530 N N . ARG A 1 326 ? -24.604 26.343 38.650 1.00 69.56 326 ARG A N 1
ATOM 2531 C CA . ARG A 1 326 ? -23.523 26.654 37.698 1.00 69.56 326 ARG A CA 1
ATOM 2532 C C . ARG A 1 326 ? -23.947 27.723 36.690 1.00 69.56 326 ARG A C 1
ATOM 2534 O O . ARG A 1 326 ? -23.178 28.644 36.427 1.00 69.56 326 ARG A O 1
ATOM 2541 N N . ALA A 1 327 ? -25.168 27.638 36.165 1.00 64.69 327 ALA A N 1
ATOM 2542 C CA . ALA A 1 327 ? -25.684 28.623 35.220 1.00 64.69 327 ALA A CA 1
ATOM 2543 C C . ALA A 1 327 ? -25.842 30.020 35.860 1.00 64.69 327 ALA A C 1
ATOM 2545 O O . ALA A 1 327 ? -25.452 31.012 35.245 1.00 64.69 327 ALA A O 1
ATOM 2546 N N . ILE A 1 328 ? -26.302 30.104 37.117 1.00 67.44 328 ILE A N 1
ATOM 2547 C CA . ILE A 1 328 ? -26.376 31.371 37.872 1.00 67.44 328 ILE A CA 1
ATOM 2548 C C . ILE A 1 328 ? -24.976 31.951 38.089 1.00 67.44 328 ILE A C 1
ATOM 2550 O O . ILE A 1 328 ? -24.759 33.135 37.851 1.00 67.44 328 ILE A O 1
ATOM 2554 N N . ALA A 1 329 ? -24.012 31.124 38.504 1.00 69.44 329 ALA A N 1
ATOM 2555 C CA . ALA A 1 329 ? -22.642 31.578 38.731 1.00 69.44 329 ALA A CA 1
ATOM 2556 C C . ALA A 1 329 ? -22.012 32.154 37.451 1.00 69.44 329 ALA A C 1
ATOM 2558 O O . ALA A 1 329 ? -21.393 33.217 37.493 1.00 69.44 329 ALA A O 1
ATOM 2559 N N . ASN A 1 330 ? -22.233 31.499 36.307 1.00 68.38 330 ASN A N 1
ATOM 2560 C CA . ASN A 1 330 ? -21.757 31.981 35.011 1.00 68.38 330 ASN A CA 1
ATOM 2561 C C . ASN A 1 330 ? -22.453 33.283 34.580 1.00 68.38 330 ASN A C 1
ATOM 2563 O O . ASN A 1 330 ? -21.794 34.167 34.036 1.00 68.38 330 ASN A O 1
ATOM 2567 N N . ALA A 1 331 ? -23.755 33.431 34.846 1.00 63.88 331 ALA A N 1
ATOM 2568 C CA . ALA A 1 331 ? -24.493 34.659 34.551 1.00 63.88 331 ALA A CA 1
ATOM 2569 C C . ALA A 1 331 ? -24.011 35.846 35.406 1.00 63.88 331 ALA A C 1
ATOM 2571 O O . ALA A 1 331 ? -23.812 36.933 34.875 1.00 63.88 331 ALA A O 1
ATOM 2572 N N . ILE A 1 332 ? -23.747 35.634 36.702 1.00 66.19 332 ILE A N 1
ATOM 2573 C CA . ILE A 1 332 ? -23.186 36.664 37.595 1.00 66.19 332 ILE A CA 1
ATOM 2574 C C . ILE A 1 332 ? -21.777 37.065 37.149 1.00 66.19 332 ILE A C 1
ATOM 2576 O O . ILE A 1 332 ? -21.460 38.251 37.119 1.00 66.19 332 ILE A O 1
ATOM 2580 N N . ALA A 1 333 ? -20.943 36.099 36.754 1.00 67.56 333 ALA A N 1
ATOM 2581 C CA . ALA A 1 333 ? -19.595 36.373 36.254 1.00 67.56 333 ALA A CA 1
ATOM 2582 C C . ALA A 1 333 ? -19.587 37.184 34.943 1.00 67.56 333 ALA A C 1
ATOM 2584 O O . ALA A 1 333 ? -18.598 37.848 34.641 1.00 67.56 333 ALA A O 1
ATOM 2585 N N . ALA A 1 334 ? -20.677 37.143 34.173 1.00 64.00 334 ALA A N 1
ATOM 2586 C CA . ALA A 1 334 ? -20.838 37.926 32.953 1.00 64.00 334 ALA A CA 1
ATOM 2587 C C . ALA A 1 334 ? -21.311 39.373 33.206 1.00 64.00 334 ALA A C 1
ATOM 2589 O O . ALA A 1 334 ? -21.348 40.159 32.259 1.00 64.00 334 ALA A O 1
ATOM 2590 N N . ILE A 1 335 ? -21.650 39.748 34.450 1.00 64.62 335 ILE A N 1
ATOM 2591 C CA . ILE A 1 335 ? -21.994 41.132 34.805 1.00 64.62 335 ILE A CA 1
ATOM 2592 C C . ILE A 1 335 ? -20.687 41.935 34.937 1.00 64.62 335 ILE A C 1
ATOM 2594 O O . ILE A 1 335 ? -19.874 41.635 35.814 1.00 64.62 335 ILE A O 1
ATOM 2598 N N . PRO A 1 336 ? -20.443 42.954 34.094 1.00 59.03 336 PRO A N 1
ATOM 2599 C CA . PRO A 1 336 ? -19.214 43.736 34.163 1.00 59.03 336 PRO A CA 1
ATOM 2600 C C . PRO A 1 336 ? -19.141 44.540 35.471 1.00 59.03 336 PRO A C 1
ATOM 2602 O O . PRO A 1 336 ? -20.088 45.234 35.841 1.00 59.03 336 PRO A O 1
ATOM 2605 N N . VAL A 1 337 ? -18.003 44.454 36.167 1.00 60.94 337 VAL A N 1
ATOM 2606 C CA . VAL A 1 337 ? -17.753 45.196 37.414 1.00 60.94 337 VAL A CA 1
ATOM 2607 C C . VAL A 1 337 ? -17.462 46.671 37.085 1.00 60.94 337 VAL A C 1
ATOM 2609 O O . VAL A 1 337 ? -16.622 46.928 36.218 1.00 60.94 337 VAL A O 1
ATOM 2612 N N . PRO A 1 338 ? -18.112 47.650 37.745 1.00 55.38 338 PRO A N 1
ATOM 2613 C CA . PRO A 1 338 ? -17.818 49.069 37.542 1.00 55.38 338 PRO A CA 1
ATOM 2614 C C . PRO A 1 338 ? -16.378 49.407 37.953 1.00 55.38 338 PRO A C 1
ATOM 2616 O O . PRO A 1 338 ? -15.888 48.918 38.969 1.00 55.38 338 PRO A O 1
ATOM 2619 N N . ALA A 1 339 ? -15.706 50.254 37.173 1.00 56.47 339 ALA A N 1
ATOM 2620 C CA . ALA A 1 339 ? -14.258 50.470 37.239 1.00 56.47 339 ALA A CA 1
ATOM 2621 C C . ALA A 1 339 ? -13.728 51.145 38.528 1.00 56.47 339 ALA A C 1
ATOM 2623 O O . ALA A 1 339 ? -12.521 51.144 38.752 1.00 56.47 339 ALA A O 1
ATOM 2624 N N . ASP A 1 340 ? -14.591 51.670 39.400 1.00 56.56 340 ASP A N 1
ATOM 2625 C CA . ASP A 1 340 ? -14.190 52.642 40.431 1.00 56.56 340 ASP A CA 1
ATOM 2626 C C . ASP A 1 340 ? -13.792 52.031 41.798 1.00 56.56 340 ASP A C 1
ATOM 2628 O O . ASP A 1 340 ? -13.677 52.748 42.789 1.00 56.56 340 ASP A O 1
ATOM 2632 N N . PHE A 1 341 ? -13.583 50.711 41.902 1.00 54.38 341 PHE A N 1
ATOM 2633 C CA . PHE A 1 341 ? -13.445 50.019 43.202 1.00 54.38 341 PHE A CA 1
ATOM 2634 C C . PHE A 1 341 ? -12.009 49.719 43.697 1.00 54.38 341 PHE A C 1
ATOM 2636 O O . PHE A 1 341 ? -11.864 49.133 44.768 1.00 54.38 341 PHE A O 1
ATOM 2643 N N . ASN A 1 342 ? -10.941 50.103 42.981 1.00 55.66 342 ASN A N 1
ATOM 2644 C CA . ASN A 1 342 ? -9.571 49.619 43.269 1.00 55.66 342 ASN A CA 1
ATOM 2645 C C . ASN A 1 342 ? -8.614 50.573 44.024 1.00 55.66 342 ASN A C 1
ATOM 2647 O O . ASN A 1 342 ? -7.483 50.175 44.289 1.00 55.66 342 ASN A O 1
ATOM 2651 N N . ASP A 1 343 ? -9.026 51.774 44.441 1.00 55.47 343 ASP A N 1
ATOM 2652 C CA . ASP A 1 343 ? -8.086 52.792 44.968 1.00 55.47 343 ASP A CA 1
ATOM 2653 C C . ASP A 1 343 ? -7.834 52.790 46.495 1.00 55.47 343 ASP A C 1
ATOM 2655 O O . ASP A 1 343 ? -7.173 53.688 47.012 1.00 55.47 343 ASP A O 1
ATOM 2659 N N . PHE A 1 344 ? -8.300 51.794 47.260 1.00 55.50 344 PHE A N 1
ATOM 2660 C CA . PHE A 1 344 ? -8.265 51.859 48.739 1.00 55.50 344 PHE A CA 1
ATOM 2661 C C . PHE A 1 344 ? -7.202 51.014 49.471 1.00 55.50 344 PHE A C 1
ATOM 2663 O O . PHE A 1 344 ? -7.251 50.930 50.697 1.00 55.50 344 PHE A O 1
ATOM 2670 N N . ALA A 1 345 ? -6.219 50.409 48.795 1.00 54.81 345 ALA A N 1
ATOM 2671 C CA . ALA A 1 345 ? -5.251 49.530 49.470 1.00 54.81 345 ALA A CA 1
ATOM 2672 C C . ALA A 1 345 ? -3.781 49.945 49.280 1.00 54.81 345 ALA A C 1
ATOM 2674 O O . ALA A 1 345 ? -3.061 49.393 48.452 1.00 54.81 345 ALA A O 1
ATOM 2675 N N . SER A 1 346 ? -3.292 50.866 50.112 1.00 52.56 346 SER A N 1
ATOM 2676 C CA . SER A 1 346 ? -1.868 50.942 50.478 1.00 52.56 346 SER A CA 1
ATOM 2677 C C . SER A 1 346 ? -1.738 51.495 51.904 1.00 52.56 346 SER A C 1
ATOM 2679 O O . SER A 1 346 ? -2.139 52.633 52.136 1.00 52.56 346 SER A O 1
ATOM 2681 N N . PRO A 1 347 ? -1.245 50.706 52.879 1.00 61.12 347 PRO A N 1
ATOM 2682 C CA . PRO A 1 347 ? -0.983 51.193 54.228 1.00 61.12 347 PRO A CA 1
ATOM 2683 C C . PRO A 1 347 ? 0.421 51.816 54.311 1.00 61.12 347 PRO A C 1
ATOM 2685 O O . PRO A 1 347 ? 1.402 51.195 53.898 1.00 61.12 347 PRO A O 1
ATOM 2688 N N . ASP A 1 348 ? 0.503 53.034 54.850 1.00 58.72 348 ASP A N 1
ATOM 2689 C CA . ASP A 1 348 ? 1.760 53.756 55.088 1.00 58.72 348 ASP A CA 1
ATOM 2690 C C . ASP A 1 348 ? 2.639 53.047 56.140 1.00 58.72 348 ASP A C 1
ATOM 2692 O O . ASP A 1 348 ? 2.125 52.609 57.177 1.00 58.72 348 ASP A O 1
ATOM 2696 N N . PRO A 1 349 ? 3.963 52.954 55.926 1.00 63.78 349 PRO A N 1
ATOM 2697 C CA . PRO A 1 349 ? 4.900 52.476 56.934 1.00 63.78 349 PRO A CA 1
ATOM 2698 C C . PRO A 1 349 ? 5.308 53.618 57.884 1.00 63.78 349 PRO A C 1
ATOM 2700 O O . PRO A 1 349 ? 5.610 54.722 57.431 1.00 63.78 349 PRO A O 1
ATOM 2703 N N . MET A 1 350 ? 5.335 53.343 59.196 1.00 55.81 350 MET A N 1
ATOM 2704 C CA . MET A 1 350 ? 5.927 54.231 60.214 1.00 55.81 350 MET A CA 1
ATOM 2705 C C . MET A 1 350 ? 7.452 54.184 60.226 1.00 55.81 350 MET A C 1
ATOM 2707 O O . MET A 1 350 ? 8.002 53.068 60.068 1.00 55.81 350 MET A O 1
#

Foldseek 3Di:
DDDDPDDDDDPPPFQQPDPQLRRTPVLLAPPALVNLVSSLVSCVPRQVVVLVVVCVVPVPCNQLSVLVNLLSLLSSLVSCVSNPPPSPRVLVNCVQQANVVLSVVDDLLCSLVSSQQSNQWDWDWDQDPVGTDIHTDGDPVSSLSSLLSSLCVVVVPDSVCRSVCQQPAQDPVQGGHSRSSSVVSCVVDVDDPPPPDFDDPDDDPVRVVVLVQLLCQLQDVVQDVVHDDDPDDDPPVAPDWDFDWDQDPNDIDTPDIDHDDPRNRSVVSSVSSVVVVVVVVVVVVVVVVVLVVLLVVLLVCVVPPHDPVVVVVSVVVPRDPVSNVVSVVVVVVPPDDDPPPPDPDDDDDD

pLDDT: mean 78.15, std 14.88, range [37.31, 96.38]

Radius of gyration: 34.02 Å; chains: 1; bounding box: 86×86×111 Å

Sequence (350 aa):
MPNTTVTDATPHEQVIYSARTGITRADARDFRRERIEDVVKAFKANVLAADNKAIAKLETDTRTITYKQLQEVYKIGWVIRLNSVDASEFKIVLADNGLGNLVKNLNSKNFWKALVTLLYGNVQEVETEDGKSIVCTPNRSAEKYANVLRYLGEKGVDKDKVVETIQNFNDSEFGGGLLGIEMRDRKRNPGSTSKPASVPTNLSCSQQSKRDKLIARGEDAGLNGDVFAAAKSVPETLRYGQAVFKVVDGKMVIVGYTDWGRAKYENYVIRRGRKFQKEDDKSQANEDARQAKLDADALNVITSDGTQDQVAALIQAGVPKDAVQRAIANAIAAIPVPADFNDFASPDPM

Secondary structure (DSSP, 8-state):
---------------EEETTTTEETGGGT---HHHHHHHHHHIIIIIIIHHHHHHHHHSTTHHHHHHHHHHHHHHHHHHHHHH-SS-HHHHHHHHHTT-HHHHHT-STTTHHHHHHHHHHSEEEEEEETTEEEEEEE--TTTHHHHHHHHHHHHTT--TTSHHHHHHH-EETTTEEHHHHHHHHHHHH---S--PPPPPPS---HHHHHHHHHHHHHHH-TTT-TT----SS---TT-SSEEEEEEEETTEEEEEEEEE--HHHHHHHHHHHHHHHHHHHHHHHHHHHHHHHHHHHHHHHHHHTT--HHHHHHHHHTT--HHHHHHHHHHHHHTSPPPGGG-----PPP-